Protein AF-X0TNY9-F1 (afdb_monomer_lite)

Organism: NCBI:txid412755

Radius of gyration: 21.07 Å; chains: 1; bounding box: 54×53×61 Å

pLDDT: mean 92.36, std 5.99, range [68.0, 98.62]

Structure (mmCIF, N/CA/C/O backbone):
data_AF-X0TNY9-F1
#
_entry.id   AF-X0TNY9-F1
#
loop_
_atom_site.group_PDB
_atom_site.id
_atom_site.type_symbol
_atom_site.label_atom_id
_atom_site.label_alt_id
_atom_site.label_comp_id
_atom_site.label_asym_id
_atom_site.label_entity_id
_atom_site.label_seq_id
_atom_site.pdbx_PDB_ins_code
_atom_site.Cartn_x
_atom_site.Cartn_y
_atom_site.Cartn_z
_atom_site.occupancy
_atom_site.B_iso_or_equiv
_atom_site.auth_seq_id
_atom_site.auth_comp_id
_atom_site.auth_asym_id
_atom_site.auth_atom_id
_atom_site.pdbx_PDB_model_num
ATOM 1 N N . VAL A 1 1 ? 0.112 1.801 -23.820 1.00 88.56 1 VAL A N 1
ATOM 2 C CA . VAL A 1 1 ? 1.171 0.815 -23.474 1.00 88.56 1 VAL A CA 1
ATOM 3 C C . VAL A 1 1 ? 0.765 0.109 -22.203 1.00 88.56 1 VAL A C 1
ATOM 5 O O . VAL A 1 1 ? 0.375 0.776 -21.253 1.00 88.56 1 VAL A O 1
ATOM 8 N N . VAL A 1 2 ? 0.834 -1.217 -22.199 1.00 91.75 2 VAL A N 1
ATOM 9 C CA . VAL A 1 2 ? 0.502 -2.059 -21.048 1.00 91.75 2 VAL A CA 1
ATOM 10 C C . VAL A 1 2 ? 1.783 -2.661 -20.490 1.00 91.75 2 VAL A C 1
ATOM 12 O O . VAL A 1 2 ? 2.612 -3.166 -21.247 1.00 91.75 2 VAL A O 1
ATOM 15 N N . PHE A 1 3 ? 1.927 -2.621 -19.166 1.00 93.69 3 PHE A N 1
ATOM 16 C CA . PHE A 1 3 ? 3.047 -3.219 -18.446 1.00 93.69 3 PHE A CA 1
ATOM 17 C C . PHE A 1 3 ? 2.564 -4.417 -17.635 1.00 93.69 3 PHE A C 1
ATOM 19 O O . PHE A 1 3 ? 1.557 -4.316 -16.933 1.00 93.69 3 PHE A O 1
ATOM 26 N N . PHE A 1 4 ? 3.285 -5.532 -17.687 1.00 92.44 4 PHE A N 1
ATOM 27 C CA . PHE A 1 4 ? 2.989 -6.695 -16.853 1.00 92.44 4 PHE A CA 1
ATOM 28 C C . PHE A 1 4 ? 4.263 -7.452 -16.486 1.00 92.44 4 PHE A C 1
ATOM 30 O O . PHE A 1 4 ? 5.183 -7.580 -17.294 1.00 92.44 4 PHE A O 1
ATOM 37 N N . GLY A 1 5 ? 4.320 -7.930 -15.243 1.00 89.62 5 GLY A N 1
ATOM 38 C CA . GLY A 1 5 ? 5.341 -8.877 -14.810 1.00 89.62 5 GLY A CA 1
ATOM 39 C C . GLY A 1 5 ? 5.054 -10.261 -15.379 1.00 89.62 5 GLY A C 1
ATOM 40 O O . GLY A 1 5 ? 3.890 -10.644 -15.533 1.00 89.62 5 GLY A O 1
ATOM 41 N N . ALA A 1 6 ? 6.106 -11.000 -15.698 1.00 86.75 6 ALA A N 1
ATOM 42 C CA . ALA A 1 6 ? 6.019 -12.384 -16.104 1.00 86.75 6 ALA A CA 1
ATOM 43 C C . ALA A 1 6 ? 7.014 -13.246 -15.322 1.00 86.75 6 ALA A C 1
ATOM 45 O O . ALA A 1 6 ? 8.122 -12.846 -14.950 1.00 86.75 6 ALA A O 1
ATOM 46 N N . ASN A 1 7 ? 6.609 -14.497 -15.099 1.00 83.56 7 ASN A N 1
ATOM 47 C CA . ASN A 1 7 ? 7.415 -15.468 -14.367 1.00 83.56 7 ASN A CA 1
ATOM 48 C C . ASN A 1 7 ? 8.571 -16.063 -15.202 1.00 83.56 7 ASN A C 1
ATOM 50 O O . ASN A 1 7 ? 9.113 -17.112 -14.871 1.00 83.56 7 ASN A O 1
ATOM 54 N N . ASP A 1 8 ? 8.928 -15.420 -16.310 1.00 82.25 8 ASP A N 1
ATOM 55 C CA . ASP A 1 8 ? 10.132 -15.686 -17.097 1.00 82.25 8 ASP A CA 1
ATOM 56 C C . ASP A 1 8 ? 11.299 -14.757 -16.710 1.00 82.25 8 ASP A C 1
ATOM 58 O O . ASP A 1 8 ? 12.355 -14.790 -17.345 1.00 82.25 8 ASP A O 1
ATOM 62 N N . GLY A 1 9 ? 11.125 -13.953 -15.654 1.00 83.12 9 GLY A N 1
ATOM 63 C CA . GLY A 1 9 ? 12.153 -13.047 -15.146 1.00 83.12 9 GLY A CA 1
ATOM 64 C C . GLY A 1 9 ? 11.940 -11.585 -15.500 1.00 83.12 9 GLY A C 1
ATOM 65 O O . GLY A 1 9 ? 12.651 -10.732 -14.967 1.00 83.12 9 GLY A O 1
ATOM 66 N N . MET A 1 10 ? 11.002 -11.293 -16.401 1.00 91.75 10 MET A N 1
ATOM 67 C CA . MET A 1 10 ? 10.905 -9.997 -17.052 1.00 91.75 10 MET A CA 1
ATOM 68 C C . MET A 1 10 ? 9.657 -9.220 -16.643 1.00 91.75 10 MET A C 1
ATOM 70 O O . MET A 1 10 ? 8.587 -9.760 -16.379 1.00 91.75 10 MET A O 1
ATOM 74 N N . LEU A 1 11 ? 9.799 -7.901 -16.644 1.00 94.44 11 LEU A N 1
ATOM 75 C CA . LEU A 1 11 ? 8.693 -6.977 -16.819 1.00 94.44 11 LEU A CA 1
ATOM 76 C C . LEU A 1 11 ? 8.588 -6.648 -18.311 1.00 94.44 11 LEU A C 1
ATOM 78 O O . LEU A 1 11 ? 9.542 -6.124 -18.886 1.00 94.44 11 LEU A O 1
ATOM 82 N N . HIS A 1 12 ? 7.437 -6.909 -18.918 1.00 94.94 12 HIS A N 1
ATOM 83 C CA . HIS A 1 12 ? 7.182 -6.624 -20.328 1.00 94.94 12 HIS A CA 1
ATOM 84 C C . HIS A 1 12 ? 6.418 -5.317 -20.501 1.00 94.94 12 HIS A C 1
ATOM 86 O O . HIS A 1 12 ? 5.503 -5.015 -19.731 1.00 94.94 12 HIS A O 1
ATOM 92 N N . ALA A 1 13 ? 6.754 -4.583 -21.560 1.00 95.31 13 ALA A N 1
ATOM 93 C CA . ALA A 1 13 ? 5.974 -3.468 -22.072 1.00 95.31 13 ALA A CA 1
ATOM 94 C C . ALA A 1 13 ? 5.441 -3.813 -23.462 1.00 95.31 13 ALA A C 1
ATOM 96 O O . ALA A 1 13 ? 6.206 -4.113 -24.380 1.00 95.31 13 ALA A O 1
ATOM 97 N N . VAL A 1 14 ? 4.124 -3.746 -23.629 1.00 93.94 14 VAL A N 1
ATOM 98 C CA . VAL A 1 14 ? 3.440 -4.080 -24.881 1.00 93.94 14 VAL A CA 1
ATOM 99 C C . VAL A 1 14 ? 2.665 -2.874 -25.385 1.00 93.94 14 VAL A C 1
ATOM 101 O O . VAL A 1 14 ? 2.026 -2.146 -24.618 1.00 93.94 14 VAL A O 1
ATOM 104 N N . TYR A 1 15 ? 2.753 -2.635 -26.688 1.00 90.88 15 TYR A N 1
ATOM 105 C CA . TYR A 1 15 ? 2.012 -1.568 -27.331 1.00 90.88 15 TYR A CA 1
ATOM 106 C C . TYR A 1 15 ? 0.520 -1.902 -27.305 1.00 90.88 15 TYR A C 1
ATOM 108 O O . TYR A 1 15 ? 0.112 -3.009 -27.649 1.00 90.88 15 TYR A O 1
ATOM 116 N N . ASP A 1 16 ? -0.274 -0.940 -26.855 1.00 89.06 16 ASP A N 1
ATOM 117 C CA . ASP A 1 16 ? -1.726 -1.052 -26.765 1.00 89.06 16 ASP A CA 1
ATOM 118 C C . ASP A 1 16 ? -2.298 0.260 -27.278 1.00 89.06 16 ASP A C 1
ATOM 120 O O . ASP A 1 16 ? -1.936 1.327 -26.764 1.00 89.06 16 ASP A O 1
ATOM 124 N N . THR A 1 17 ? -3.104 0.162 -28.331 1.00 84.00 17 THR A N 1
ATOM 125 C CA . THR A 1 17 ? -3.711 1.300 -29.023 1.00 84.00 17 THR A CA 1
ATOM 126 C C . THR A 1 17 ? -5.191 1.064 -29.247 1.00 84.00 17 THR A C 1
ATOM 128 O O . THR A 1 17 ? -5.649 -0.071 -29.382 1.00 84.00 17 THR A O 1
ATOM 131 N N . GLU A 1 18 ? -5.937 2.159 -29.367 1.00 83.94 18 GLU A N 1
ATOM 132 C CA . GLU A 1 18 ? -7.357 2.103 -29.716 1.00 83.94 18 GLU A CA 1
ATOM 133 C C . GLU A 1 18 ? -7.593 1.646 -31.169 1.00 83.94 18 GLU A C 1
ATOM 135 O O . GLU A 1 18 ? -8.663 1.120 -31.489 1.00 83.94 18 GLU A O 1
ATOM 140 N N . ASP A 1 19 ? -6.604 1.812 -32.056 1.00 86.06 19 ASP A N 1
ATOM 141 C CA . ASP A 1 19 ? -6.688 1.354 -33.441 1.00 86.06 19 ASP A CA 1
ATOM 142 C C . ASP A 1 19 ? -6.326 -0.133 -33.545 1.00 86.06 19 ASP A C 1
ATOM 144 O O . ASP A 1 19 ? -5.175 -0.527 -33.714 1.00 86.06 19 ASP A O 1
ATOM 148 N N . LEU A 1 20 ? -7.351 -0.986 -33.523 1.00 82.56 20 LEU A N 1
ATOM 149 C CA . LEU A 1 20 ? -7.196 -2.435 -33.696 1.00 82.56 20 LEU A CA 1
ATOM 150 C C . LEU A 1 20 ? -6.576 -2.846 -35.046 1.00 82.56 20 LEU A C 1
ATOM 152 O O . LEU A 1 20 ? -6.250 -4.021 -35.224 1.00 82.56 20 LEU A O 1
ATOM 156 N N . SER A 1 21 ? -6.468 -1.927 -36.011 1.00 86.38 21 SER A N 1
ATOM 157 C CA . SER A 1 21 ? -5.808 -2.166 -37.295 1.00 86.38 21 SER A CA 1
ATOM 158 C C . SER A 1 21 ? -4.321 -1.810 -37.300 1.00 86.38 21 SER A C 1
ATOM 160 O O . SER A 1 21 ? -3.634 -2.153 -38.269 1.00 86.38 21 SER A O 1
ATOM 162 N N . ASP A 1 22 ? -3.816 -1.185 -36.231 1.00 86.38 22 ASP A N 1
ATOM 163 C CA . ASP A 1 22 ? -2.399 -0.895 -36.072 1.00 86.38 22 ASP A CA 1
ATOM 164 C C . ASP A 1 22 ? -1.611 -2.219 -36.017 1.00 86.38 22 ASP A C 1
ATOM 166 O O . ASP A 1 22 ? -1.839 -3.047 -35.125 1.00 86.38 22 ASP A O 1
ATOM 170 N N . PRO A 1 23 ? -0.688 -2.469 -36.968 1.00 85.88 23 PRO A N 1
ATOM 171 C CA . PRO A 1 23 ? 0.107 -3.689 -36.974 1.00 85.88 23 PRO A CA 1
ATOM 172 C C . PRO A 1 23 ? 1.028 -3.809 -35.758 1.00 85.88 23 PRO A C 1
ATOM 174 O O . PRO A 1 23 ? 1.556 -4.899 -35.539 1.00 85.88 23 PRO A O 1
ATOM 177 N N . ASP A 1 24 ? 1.285 -2.723 -35.029 1.00 86.38 24 ASP A N 1
ATOM 178 C CA . ASP A 1 24 ? 2.097 -2.701 -33.819 1.00 86.38 24 ASP A CA 1
ATOM 179 C C . ASP A 1 24 ? 1.281 -2.989 -32.553 1.00 86.38 24 ASP A C 1
ATOM 181 O O . ASP A 1 24 ? 1.872 -3.289 -31.517 1.00 86.38 24 ASP A O 1
ATOM 185 N N . ASN A 1 25 ? -0.054 -3.005 -32.628 1.00 88.56 25 ASN A N 1
ATOM 186 C CA . ASN A 1 25 ? -0.899 -3.359 -31.492 1.00 88.56 25 ASN A CA 1
ATOM 187 C C . ASN A 1 25 ? -0.597 -4.786 -30.996 1.00 88.56 25 ASN A C 1
ATOM 189 O O . ASN A 1 25 ? -0.596 -5.750 -31.766 1.00 88.56 25 ASN A O 1
ATOM 193 N N . GLY A 1 26 ? -0.321 -4.929 -29.700 1.00 88.12 26 GLY A N 1
ATOM 194 C CA . GLY A 1 26 ? 0.086 -6.192 -29.086 1.00 88.12 26 GLY A CA 1
ATOM 195 C C . GLY A 1 26 ? 1.548 -6.591 -29.323 1.00 88.12 26 GLY A C 1
ATOM 196 O O . GLY A 1 26 ? 1.946 -7.672 -28.886 1.00 88.12 26 GLY A O 1
ATOM 197 N N . LYS A 1 27 ? 2.369 -5.763 -29.987 1.00 91.81 27 LYS A N 1
ATOM 198 C CA . LYS A 1 27 ? 3.814 -6.012 -30.093 1.00 91.81 27 LYS A CA 1
ATOM 199 C C . LYS A 1 27 ? 4.550 -5.576 -28.835 1.00 91.81 27 LYS A C 1
ATOM 201 O O . LYS A 1 27 ? 4.249 -4.551 -28.226 1.00 91.81 27 LYS A O 1
ATOM 206 N N . GLU A 1 28 ? 5.562 -6.353 -28.483 1.00 92.75 28 GLU A N 1
ATOM 207 C CA . GLU A 1 28 ? 6.489 -6.026 -27.409 1.00 92.75 28 GLU A CA 1
ATOM 208 C C . GLU A 1 28 ? 7.371 -4.831 -27.799 1.00 92.75 28 GLU A C 1
ATOM 210 O O . GLU A 1 28 ? 7.991 -4.826 -28.864 1.00 92.75 28 GLU A O 1
ATOM 215 N N . LEU A 1 29 ? 7.410 -3.818 -26.933 1.00 93.00 29 LEU A N 1
ATOM 216 C CA . LEU A 1 29 ? 8.293 -2.656 -27.056 1.00 93.00 29 LEU A CA 1
ATOM 217 C C . LEU A 1 29 ? 9.670 -2.983 -26.482 1.00 93.00 29 LEU A C 1
ATOM 219 O O . LEU A 1 29 ? 10.696 -2.778 -27.129 1.00 93.00 29 LEU A O 1
ATOM 223 N N . TRP A 1 30 ? 9.676 -3.486 -25.251 1.00 94.81 30 TRP A N 1
ATOM 224 C CA . TRP A 1 30 ? 10.869 -3.847 -24.504 1.00 94.81 30 TRP A CA 1
ATOM 225 C C . TRP A 1 30 ? 10.505 -4.769 -23.341 1.00 94.81 30 TRP A C 1
ATOM 227 O O . TRP A 1 30 ? 9.356 -4.825 -22.898 1.00 94.81 30 TRP A O 1
ATOM 237 N N . ALA A 1 31 ? 11.527 -5.441 -22.819 1.00 94.62 31 ALA A N 1
ATOM 238 C CA . ALA A 1 31 ? 11.473 -6.194 -21.579 1.00 94.62 31 ALA A CA 1
ATOM 239 C C . ALA A 1 31 ? 12.594 -5.727 -20.647 1.00 94.62 31 ALA A C 1
ATOM 241 O O . ALA A 1 31 ? 13.701 -5.410 -21.092 1.00 94.62 31 ALA A O 1
ATOM 242 N N . PHE A 1 32 ? 12.307 -5.689 -19.352 1.00 95.06 32 PHE A N 1
ATOM 243 C CA . PHE A 1 32 ? 13.263 -5.343 -18.309 1.00 95.06 32 PHE A CA 1
ATOM 244 C C . PHE A 1 32 ? 13.466 -6.533 -17.374 1.00 95.06 32 PHE A C 1
ATOM 246 O O . PHE A 1 32 ? 12.503 -7.056 -16.821 1.00 95.06 32 PHE A O 1
ATOM 253 N N . ILE A 1 33 ? 14.722 -6.934 -17.179 1.00 95.19 33 ILE A N 1
ATOM 254 C CA . ILE A 1 33 ? 15.111 -7.958 -16.205 1.00 95.19 33 ILE A CA 1
ATOM 255 C C . ILE A 1 33 ? 15.741 -7.233 -15.012 1.00 95.19 33 ILE A C 1
ATOM 257 O O . ILE A 1 33 ? 16.792 -6.604 -15.197 1.00 95.19 33 ILE A O 1
ATOM 261 N N . PRO A 1 34 ? 15.158 -7.318 -13.804 1.00 94.06 34 PRO A N 1
ATOM 262 C CA . PRO A 1 34 ? 15.795 -6.791 -12.607 1.00 94.06 34 PRO A CA 1
ATOM 263 C C . PRO A 1 34 ? 17.190 -7.419 -12.392 1.00 94.06 34 PRO A C 1
ATOM 265 O O . PRO A 1 34 ? 17.366 -8.625 -12.600 1.00 94.06 34 PRO A O 1
ATOM 268 N N . PRO A 1 35 ? 18.217 -6.632 -12.017 1.00 93.00 35 PRO A N 1
ATOM 269 C CA . PRO A 1 35 ? 19.589 -7.126 -11.882 1.00 93.00 35 PRO A CA 1
ATOM 270 C C . PRO A 1 35 ? 19.779 -8.313 -10.927 1.00 93.00 35 PRO A C 1
ATOM 272 O O . PRO A 1 35 ? 20.681 -9.121 -11.144 1.00 93.00 35 PRO A O 1
ATOM 275 N N . ASP A 1 36 ? 18.955 -8.430 -9.889 1.00 91.81 36 ASP A N 1
ATOM 276 C CA . ASP A 1 36 ? 18.940 -9.549 -8.939 1.00 91.81 36 ASP A CA 1
ATOM 277 C C . ASP A 1 36 ? 18.308 -10.824 -9.516 1.00 91.81 36 ASP A C 1
ATOM 279 O O . ASP A 1 36 ? 18.709 -11.932 -9.150 1.00 91.81 36 ASP A O 1
ATOM 283 N N . GLN A 1 37 ? 17.391 -10.691 -10.475 1.00 92.69 37 GLN A N 1
ATOM 284 C CA . GLN A 1 37 ? 16.783 -11.817 -11.187 1.00 92.69 37 GLN A CA 1
ATOM 285 C C . GLN A 1 37 ? 17.674 -12.357 -12.313 1.00 92.69 37 GLN A C 1
ATOM 287 O O . GLN A 1 37 ? 17.619 -13.546 -12.632 1.00 92.69 37 GLN A O 1
ATOM 292 N N . LEU A 1 38 ? 18.555 -11.528 -12.887 1.00 92.00 38 LEU A N 1
ATOM 293 C CA . LEU A 1 38 ? 19.401 -11.915 -14.022 1.00 92.00 38 LEU A CA 1
ATOM 294 C C . LEU A 1 38 ? 20.249 -13.189 -13.770 1.00 92.00 38 LEU A C 1
ATOM 296 O O . LEU A 1 38 ? 20.260 -14.068 -14.637 1.00 92.00 38 LEU A O 1
ATOM 300 N N . PRO A 1 39 ? 20.930 -13.370 -12.617 1.00 92.00 39 PRO A N 1
ATOM 301 C CA . PRO A 1 39 ? 21.686 -14.593 -12.333 1.00 92.00 39 PRO A CA 1
ATOM 302 C C . PRO A 1 39 ? 20.811 -15.834 -12.111 1.00 92.00 39 PRO A C 1
ATOM 304 O O . PRO A 1 39 ? 21.321 -16.951 -12.226 1.00 92.00 39 PRO A O 1
ATOM 307 N N . ARG A 1 40 ? 19.527 -15.641 -11.781 1.00 91.56 40 ARG A N 1
ATOM 308 C CA . ARG A 1 40 ? 18.547 -16.699 -11.494 1.00 91.56 40 ARG A CA 1
ATOM 309 C C . ARG A 1 40 ? 17.835 -17.216 -12.739 1.00 91.56 40 ARG A C 1
ATOM 311 O O . ARG A 1 40 ? 17.242 -18.283 -12.696 1.00 91.56 40 ARG A O 1
ATOM 318 N N . LEU A 1 41 ? 17.939 -16.535 -13.884 1.00 90.62 41 LEU A N 1
ATOM 319 C CA . LEU A 1 41 ? 17.297 -16.995 -15.126 1.00 90.62 41 LEU A CA 1
ATOM 320 C C . LEU A 1 41 ? 17.739 -18.399 -15.560 1.00 90.62 41 LEU A C 1
ATOM 322 O O . LEU A 1 41 ? 16.977 -19.121 -16.198 1.00 90.62 41 LEU A O 1
ATOM 326 N N . LYS A 1 42 ? 18.957 -18.818 -15.199 1.00 90.25 42 LYS A N 1
ATOM 327 C CA . LYS A 1 42 ? 19.428 -20.193 -15.434 1.00 90.25 42 LYS A CA 1
ATOM 328 C C . LYS A 1 42 ? 18.556 -21.236 -14.720 1.00 90.25 42 LYS A C 1
ATOM 330 O O . LYS A 1 42 ? 18.393 -22.340 -15.234 1.00 90.25 42 LYS A O 1
ATOM 335 N N . ASP A 1 43 ? 17.957 -20.872 -13.585 1.00 89.44 43 ASP A N 1
ATOM 336 C CA . ASP A 1 43 ? 17.165 -21.766 -12.744 1.00 89.44 43 ASP A CA 1
ATOM 337 C C . ASP A 1 43 ? 15.810 -22.093 -13.403 1.00 89.44 43 ASP A C 1
ATOM 339 O O . ASP A 1 43 ? 15.218 -23.120 -13.098 1.00 89.44 43 ASP A O 1
ATOM 343 N N . ILE A 1 44 ? 15.378 -21.324 -14.415 1.00 86.94 44 ILE A N 1
ATOM 344 C CA . ILE A 1 44 ? 14.233 -21.680 -15.278 1.00 86.94 44 ILE A CA 1
ATOM 345 C C . ILE A 1 44 ? 14.472 -23.020 -15.996 1.00 86.94 44 ILE A C 1
ATOM 347 O O . ILE A 1 44 ? 13.535 -23.780 -16.238 1.00 86.94 44 ILE A O 1
ATOM 351 N N . ILE A 1 45 ? 15.725 -23.306 -16.366 1.00 86.06 45 ILE A N 1
ATOM 352 C CA . ILE A 1 45 ? 16.113 -24.516 -17.107 1.00 86.06 45 ILE A CA 1
ATOM 353 C C . ILE A 1 45 ? 16.725 -25.559 -16.166 1.00 86.06 45 ILE A C 1
ATOM 355 O O . ILE A 1 45 ? 16.498 -26.757 -16.338 1.00 86.06 45 ILE A O 1
ATOM 359 N N . GLU A 1 46 ? 17.542 -25.109 -15.214 1.00 89.44 46 GLU A N 1
ATOM 360 C CA . GLU A 1 46 ? 18.353 -25.965 -14.343 1.00 89.44 46 GLU A CA 1
ATOM 361 C C . GLU A 1 46 ? 17.672 -26.300 -13.005 1.00 89.44 46 GLU A C 1
ATOM 363 O O . GLU A 1 46 ? 18.100 -27.238 -12.328 1.00 89.44 46 GLU A O 1
ATOM 368 N N . GLY A 1 47 ? 16.633 -25.553 -12.619 1.00 80.06 47 GLY A N 1
ATOM 369 C CA . GLY A 1 47 ? 15.924 -25.700 -11.351 1.00 80.06 47 GLY A CA 1
ATOM 370 C C . GLY A 1 47 ? 15.120 -26.997 -11.251 1.00 80.06 47 GLY A C 1
ATOM 371 O O . GLY A 1 47 ? 14.675 -27.576 -12.244 1.00 80.06 47 GLY A O 1
ATOM 372 N N . SER A 1 48 ? 14.943 -27.474 -10.017 1.00 81.12 48 SER A N 1
ATOM 373 C CA . SER A 1 48 ? 14.153 -28.674 -9.704 1.00 81.12 48 SER A CA 1
ATOM 374 C C . SER A 1 48 ? 12.692 -28.380 -9.376 1.00 81.12 48 SER A C 1
ATOM 376 O O . SER A 1 48 ? 11.871 -29.296 -9.420 1.00 81.12 48 SER A O 1
ATOM 378 N N . ASP A 1 49 ? 12.383 -27.127 -9.048 1.00 83.56 49 ASP A N 1
ATOM 379 C CA . ASP A 1 49 ? 11.079 -26.664 -8.585 1.00 83.56 49 ASP A CA 1
ATOM 380 C C . ASP A 1 49 ? 10.615 -25.454 -9.403 1.00 83.56 49 ASP A C 1
ATOM 382 O O . ASP A 1 49 ? 11.342 -24.920 -10.242 1.00 83.56 49 ASP A O 1
ATOM 386 N N . HIS A 1 50 ? 9.363 -25.043 -9.198 1.00 84.31 50 HIS A N 1
ATOM 387 C CA . HIS A 1 50 ? 8.829 -23.870 -9.873 1.00 84.31 50 HIS A CA 1
ATOM 388 C C . HIS A 1 50 ? 9.443 -22.595 -9.291 1.00 84.31 50 HIS A C 1
ATOM 390 O O . HIS A 1 50 ? 9.140 -22.215 -8.160 1.00 84.31 50 HIS A O 1
ATOM 396 N N . GLU A 1 51 ? 10.284 -21.938 -10.082 1.00 87.00 51 GLU A N 1
ATOM 397 C CA . GLU A 1 51 ? 10.866 -20.652 -9.721 1.00 87.00 51 GLU A CA 1
ATOM 398 C C . GLU A 1 51 ? 9.842 -19.520 -9.833 1.00 87.00 51 GLU A C 1
ATOM 400 O O . GLU A 1 51 ? 8.961 -19.519 -10.698 1.00 87.00 51 GLU A O 1
ATOM 405 N N . HIS A 1 52 ? 9.985 -18.548 -8.937 1.00 88.69 52 HIS A N 1
ATOM 406 C CA . HIS A 1 52 ? 9.235 -17.301 -8.953 1.00 88.69 52 HIS A CA 1
ATOM 407 C C . HIS A 1 52 ? 10.178 -16.141 -9.283 1.00 88.69 52 HIS A C 1
ATOM 409 O O . HIS A 1 52 ? 11.268 -16.049 -8.708 1.00 88.69 52 HIS A O 1
ATOM 415 N N . PHE A 1 53 ? 9.726 -15.257 -10.167 1.00 90.94 53 PHE A N 1
ATOM 416 C CA . PHE A 1 53 ? 10.401 -14.034 -10.596 1.00 90.94 53 PHE A CA 1
ATOM 417 C C . PHE A 1 53 ? 9.458 -12.826 -10.446 1.00 90.94 53 PHE A C 1
ATOM 419 O O . PHE A 1 53 ? 8.770 -12.711 -9.436 1.00 90.94 53 PHE A O 1
ATOM 426 N N . VAL A 1 54 ? 9.405 -11.917 -11.423 1.00 89.75 54 VAL A N 1
ATOM 427 C CA . VAL A 1 54 ? 8.586 -10.701 -11.375 1.00 89.75 54 VAL A CA 1
ATOM 428 C C . VAL A 1 54 ? 7.105 -11.043 -11.558 1.00 89.75 54 VAL A C 1
ATOM 430 O O . VAL A 1 54 ? 6.640 -11.257 -12.671 1.00 89.75 54 VAL A O 1
ATOM 433 N N . ASP A 1 55 ? 6.350 -11.068 -10.459 1.00 86.06 55 ASP A N 1
ATOM 434 C CA . ASP A 1 55 ? 4.914 -11.414 -10.468 1.00 86.06 55 ASP A CA 1
ATOM 435 C C . ASP A 1 55 ? 4.016 -10.319 -9.854 1.00 86.06 55 ASP A C 1
ATOM 437 O O . ASP A 1 55 ? 2.798 -10.473 -9.732 1.00 86.06 55 ASP A O 1
ATOM 441 N N . SER A 1 56 ? 4.588 -9.189 -9.415 1.00 86.94 56 SER A N 1
ATOM 442 C CA . SER A 1 56 ? 3.779 -8.092 -8.865 1.00 86.94 56 SER A CA 1
ATOM 443 C C . SER A 1 56 ? 3.098 -7.296 -9.970 1.00 86.94 56 SER A C 1
ATOM 445 O O . SER A 1 56 ? 3.600 -7.188 -11.087 1.00 86.94 56 SER A O 1
ATOM 447 N N . SER A 1 57 ? 1.933 -6.728 -9.656 1.00 90.06 57 SER A N 1
ATOM 448 C CA . SER A 1 57 ? 1.259 -5.806 -10.568 1.00 90.06 57 SER A CA 1
ATOM 449 C C . SER A 1 57 ? 1.975 -4.453 -10.522 1.00 90.06 57 SER A C 1
ATOM 451 O O . SER A 1 57 ? 1.999 -3.835 -9.452 1.00 90.06 57 SER A O 1
ATOM 453 N N . PRO A 1 58 ? 2.562 -3.981 -11.637 1.00 92.75 58 PRO A N 1
ATOM 454 C CA . PRO A 1 58 ? 3.267 -2.709 -11.652 1.00 92.75 58 PRO A CA 1
ATOM 455 C C . PRO A 1 58 ? 2.288 -1.549 -11.431 1.00 92.75 58 PRO A C 1
ATOM 457 O O . PRO A 1 58 ? 1.128 -1.600 -11.847 1.00 92.75 58 PRO A O 1
ATOM 460 N N . LYS A 1 59 ? 2.756 -0.487 -10.774 1.00 95.38 59 LYS A N 1
ATOM 461 C CA . LYS A 1 59 ? 1.984 0.729 -10.497 1.00 95.38 59 LYS A CA 1
ATOM 462 C C . LYS A 1 59 ? 2.698 1.926 -11.104 1.00 95.38 59 LYS A C 1
ATOM 464 O O . LYS A 1 59 ? 3.890 2.111 -10.875 1.00 95.38 59 LYS A O 1
ATOM 469 N N . ALA A 1 60 ? 1.973 2.725 -11.879 1.00 94.00 60 ALA A N 1
ATOM 470 C CA . ALA A 1 60 ? 2.499 3.939 -12.487 1.00 94.00 60 ALA A CA 1
ATOM 471 C C . ALA A 1 60 ? 2.110 5.163 -11.649 1.00 94.00 60 ALA A C 1
ATOM 473 O O . ALA A 1 60 ? 0.943 5.334 -11.304 1.00 94.00 60 ALA A O 1
ATOM 474 N N . TYR A 1 61 ? 3.094 5.996 -11.334 1.00 93.38 61 TYR A N 1
ATOM 475 C CA . TYR A 1 61 ? 2.919 7.345 -10.820 1.00 93.38 61 TYR A CA 1
ATOM 476 C C . TYR A 1 61 ? 3.063 8.324 -11.975 1.00 93.38 61 TYR A C 1
ATOM 478 O O . TYR A 1 61 ? 4.090 8.306 -12.658 1.00 93.38 61 TYR A O 1
ATOM 486 N N . ILE A 1 62 ? 2.057 9.173 -12.167 1.00 90.50 62 ILE A N 1
ATOM 487 C CA . ILE A 1 62 ? 2.074 10.244 -13.159 1.00 90.50 62 ILE A CA 1
ATOM 488 C C . ILE A 1 62 ? 2.080 11.572 -12.404 1.00 90.50 62 ILE A C 1
ATOM 490 O O . ILE A 1 62 ? 1.176 11.848 -11.618 1.00 90.50 62 ILE A O 1
ATOM 494 N N . GLY A 1 63 ? 3.132 12.358 -12.604 1.00 84.69 63 GLY A N 1
ATOM 495 C CA . GLY A 1 63 ? 3.198 13.760 -12.217 1.00 84.69 63 GLY A CA 1
ATOM 496 C C . GLY A 1 63 ? 2.856 14.611 -13.428 1.00 84.69 63 GLY A C 1
ATOM 497 O O . GLY A 1 63 ? 3.768 14.957 -14.177 1.00 84.69 63 GLY A O 1
ATOM 498 N N . ASP A 1 64 ? 1.561 14.864 -13.592 1.00 77.44 64 ASP A N 1
ATOM 499 C CA . ASP A 1 64 ? 0.954 15.742 -14.595 1.00 77.44 64 ASP A CA 1
ATOM 500 C C . ASP A 1 64 ? 0.805 17.137 -13.953 1.00 77.44 64 ASP A C 1
ATOM 502 O O . ASP A 1 64 ? 0.010 17.334 -13.026 1.00 77.44 64 ASP A O 1
ATOM 506 N N . GLU A 1 65 ? 1.685 18.069 -14.328 1.00 74.38 65 GLU A N 1
ATOM 507 C CA . GLU A 1 65 ? 1.747 19.395 -13.700 1.00 74.38 65 GLU A CA 1
ATOM 508 C C . GLU A 1 65 ? 0.660 20.329 -14.248 1.00 74.38 65 GLU A C 1
ATOM 510 O O . GLU A 1 65 ? 0.193 21.215 -13.521 1.00 74.38 65 GLU A O 1
ATOM 515 N N . ASP A 1 66 ? 0.248 20.151 -15.507 1.00 74.50 66 ASP A N 1
ATOM 516 C CA . ASP A 1 66 ? -0.737 21.015 -16.164 1.00 74.50 66 ASP A CA 1
ATOM 517 C C . ASP A 1 66 ? -2.172 20.450 -16.168 1.00 74.50 66 ASP A C 1
ATOM 519 O O . ASP A 1 66 ? -3.122 21.191 -16.447 1.00 74.50 66 ASP A O 1
ATOM 523 N N . ASN A 1 67 ? -2.339 19.221 -15.671 1.00 73.12 67 ASN A N 1
ATOM 524 C CA . ASN A 1 67 ? -3.583 18.459 -15.560 1.00 73.12 67 ASN A CA 1
ATOM 525 C C . ASN A 1 67 ? -4.314 18.320 -16.902 1.00 73.12 67 ASN A C 1
ATOM 527 O O . ASN A 1 67 ? -5.554 18.321 -16.935 1.00 73.12 67 ASN A O 1
ATOM 531 N N . ASP A 1 68 ? -3.575 18.261 -18.011 1.00 73.12 68 ASP A N 1
ATOM 532 C CA . ASP A 1 68 ? -4.150 18.091 -19.342 1.00 73.12 68 ASP A CA 1
ATOM 533 C C . ASP A 1 68 ? -4.475 16.623 -19.678 1.00 73.12 68 ASP A C 1
ATOM 535 O O . ASP A 1 68 ? -5.254 16.362 -20.603 1.00 73.12 68 ASP A O 1
ATOM 539 N N . GLY A 1 69 ? -4.008 15.687 -18.842 1.00 71.38 69 GLY A N 1
ATOM 540 C CA . GLY A 1 69 ? -4.257 14.254 -18.957 1.00 71.38 69 GLY A CA 1
ATOM 541 C C . GLY A 1 69 ? -3.323 13.530 -19.927 1.00 71.38 69 GLY A C 1
ATOM 542 O O . GLY A 1 69 ? -3.470 12.315 -20.092 1.00 71.38 69 GLY A O 1
ATOM 543 N N . ASP A 1 70 ? -2.381 14.243 -20.539 1.00 73.88 70 ASP A N 1
ATOM 544 C CA . ASP A 1 70 ? -1.283 13.694 -21.318 1.00 73.88 70 ASP A CA 1
ATOM 545 C C . ASP A 1 70 ? 0.020 13.746 -20.500 1.00 73.88 70 ASP A C 1
ATOM 547 O O . ASP A 1 70 ? 0.065 14.250 -19.387 1.00 73.88 70 ASP A O 1
ATOM 551 N N . ILE A 1 71 ? 1.083 13.114 -21.009 1.00 77.38 71 ILE A N 1
ATOM 552 C CA . ILE A 1 71 ? 2.416 13.195 -20.396 1.00 77.38 71 ILE A CA 1
ATOM 553 C C . ILE A 1 71 ? 3.287 14.038 -21.317 1.00 77.38 71 ILE A C 1
ATOM 555 O O . ILE A 1 71 ? 3.813 13.563 -22.331 1.00 77.38 71 ILE A O 1
ATOM 559 N N . GLY A 1 72 ? 3.382 15.317 -20.983 1.00 71.56 72 GLY A N 1
ATOM 560 C CA . GLY A 1 72 ? 4.086 16.352 -21.712 1.00 71.56 72 GLY A CA 1
ATOM 561 C C . GLY A 1 72 ? 5.584 16.445 -21.410 1.00 71.56 72 GLY A C 1
ATOM 562 O O . GLY A 1 72 ? 6.186 15.724 -20.610 1.00 71.56 72 GLY A O 1
ATOM 563 N N . ALA A 1 73 ? 6.236 17.386 -22.091 1.00 68.00 73 ALA A N 1
ATOM 564 C CA . ALA A 1 73 ? 7.657 17.644 -21.901 1.00 68.00 73 ALA A CA 1
ATOM 565 C C . ALA A 1 73 ? 7.920 18.306 -20.537 1.00 68.00 73 ALA A C 1
ATOM 567 O O . ALA A 1 73 ? 7.603 19.476 -20.345 1.00 68.00 73 ALA A O 1
ATOM 568 N N . GLY A 1 74 ? 8.588 17.580 -19.638 1.00 69.06 74 GLY A N 1
ATOM 569 C CA . GLY A 1 74 ? 8.878 18.030 -18.270 1.00 69.06 74 GLY A CA 1
ATOM 570 C C . GLY A 1 74 ? 8.089 17.269 -17.207 1.00 69.06 74 GLY A C 1
ATOM 571 O O . GLY A 1 74 ? 8.439 17.343 -16.032 1.00 69.06 74 GLY A O 1
ATOM 572 N N . GLU A 1 75 ? 7.104 16.483 -17.629 1.00 84.00 75 GLU A N 1
ATOM 573 C CA . GLU A 1 75 ? 6.272 15.674 -16.753 1.00 84.00 75 GLU A CA 1
ATOM 574 C C . GLU A 1 75 ? 6.911 14.325 -16.451 1.00 84.00 75 GLU A C 1
ATOM 576 O O . GLU A 1 75 ? 7.800 13.838 -17.159 1.00 84.00 75 GLU A O 1
ATOM 581 N N . THR A 1 76 ? 6.500 13.736 -15.333 1.00 86.06 76 THR A N 1
ATOM 582 C CA . THR A 1 76 ? 7.168 12.556 -14.786 1.00 86.06 76 THR A CA 1
ATOM 583 C C . THR A 1 76 ? 6.238 11.360 -14.828 1.00 86.06 76 THR A C 1
ATOM 585 O O . THR A 1 76 ? 5.163 11.389 -14.243 1.00 86.06 76 THR A O 1
ATOM 588 N N . ALA A 1 77 ? 6.686 10.270 -15.442 1.00 93.25 77 ALA A N 1
ATOM 589 C CA . ALA A 1 77 ? 5.992 8.992 -15.390 1.00 93.25 77 ALA A CA 1
ATOM 590 C C . ALA A 1 77 ? 6.939 7.941 -14.816 1.00 93.25 77 ALA A C 1
ATOM 592 O O . ALA A 1 77 ? 7.990 7.658 -15.394 1.00 93.25 77 ALA A O 1
ATOM 593 N N . ILE A 1 78 ? 6.600 7.384 -13.656 1.00 95.56 78 ILE A N 1
ATOM 594 C CA . ILE A 1 78 ? 7.443 6.423 -12.941 1.00 95.56 78 ILE A CA 1
ATOM 595 C C . ILE A 1 78 ? 6.664 5.137 -12.730 1.00 95.56 78 ILE A C 1
ATOM 597 O O . ILE A 1 78 ? 5.628 5.126 -12.076 1.00 95.56 78 ILE A O 1
ATOM 601 N N . LEU A 1 79 ? 7.191 4.036 -13.248 1.00 96.44 79 LEU A N 1
ATOM 602 C CA . LEU A 1 79 ? 6.662 2.701 -13.029 1.00 96.44 79 LEU A CA 1
ATOM 603 C C . LEU A 1 79 ? 7.394 2.056 -11.858 1.00 96.44 79 LEU A C 1
ATOM 605 O O . LEU A 1 79 ? 8.606 1.878 -11.934 1.00 96.44 79 LEU A O 1
ATOM 609 N N . ILE A 1 80 ? 6.674 1.671 -10.810 1.00 97.06 80 ILE A N 1
ATOM 610 C CA . ILE A 1 80 ? 7.216 0.921 -9.674 1.00 97.06 80 ILE A CA 1
ATOM 611 C C . ILE A 1 80 ? 6.639 -0.486 -9.689 1.00 97.06 80 ILE A C 1
ATOM 613 O O . ILE A 1 80 ? 5.426 -0.671 -9.805 1.00 97.06 80 ILE A O 1
ATOM 617 N N . CYS A 1 81 ? 7.500 -1.485 -9.542 1.00 95.75 81 CYS A N 1
ATOM 618 C CA . CYS A 1 81 ? 7.084 -2.876 -9.470 1.00 95.75 81 CYS A CA 1
ATOM 619 C C . CYS A 1 81 ? 7.871 -3.627 -8.395 1.00 95.75 81 CYS A C 1
ATOM 621 O O . CYS A 1 81 ? 9.022 -3.302 -8.104 1.00 95.75 81 CYS A O 1
ATOM 623 N N . GLY A 1 82 ? 7.217 -4.623 -7.803 1.00 94.56 82 GLY A N 1
ATOM 624 C CA . GLY A 1 82 ? 7.850 -5.621 -6.950 1.00 94.56 82 GLY A CA 1
ATOM 625 C C . GLY A 1 82 ? 7.931 -6.978 -7.647 1.00 94.56 82 GLY A C 1
ATOM 626 O O . GLY A 1 82 ? 7.469 -7.175 -8.768 1.00 94.56 82 GLY A O 1
ATOM 627 N N . GLU A 1 83 ? 8.451 -7.955 -6.930 1.00 94.38 83 GLU A N 1
ATOM 628 C CA . GLU A 1 83 ? 8.692 -9.320 -7.390 1.00 94.38 83 GLU A CA 1
ATOM 629 C C . GLU A 1 83 ? 7.781 -10.346 -6.701 1.00 94.38 83 GLU A C 1
ATOM 631 O O . GLU A 1 83 ? 7.732 -11.505 -7.099 1.00 94.38 83 GLU A O 1
ATOM 636 N N . ARG A 1 84 ? 7.026 -9.956 -5.665 1.00 92.62 84 ARG A N 1
ATOM 637 C CA . ARG A 1 84 ? 6.239 -10.880 -4.823 1.00 92.62 84 ARG A CA 1
ATOM 638 C C . ARG A 1 84 ? 7.105 -12.033 -4.311 1.00 92.62 84 ARG A C 1
ATOM 640 O O . ARG A 1 84 ? 8.070 -11.802 -3.597 1.00 92.62 84 ARG A O 1
ATOM 647 N N . LYS A 1 85 ? 6.763 -13.282 -4.651 1.00 91.50 85 LYS A N 1
ATOM 648 C CA . LYS A 1 85 ? 7.527 -14.480 -4.284 1.00 91.50 85 LYS A CA 1
ATOM 649 C C . LYS A 1 85 ? 8.902 -14.536 -4.937 1.00 91.50 85 LYS A C 1
ATOM 651 O O . LYS A 1 85 ? 9.744 -15.287 -4.455 1.00 91.50 85 LYS A O 1
ATOM 656 N N . GLY A 1 86 ? 9.117 -13.780 -6.013 1.00 90.31 86 GLY A N 1
ATOM 657 C CA . GLY A 1 86 ? 10.389 -13.756 -6.713 1.00 90.31 86 GLY A CA 1
ATOM 658 C C . GLY A 1 86 ? 11.506 -13.055 -5.963 1.00 90.31 86 GLY A C 1
ATOM 659 O O . GLY A 1 86 ? 12.663 -13.315 -6.269 1.00 90.31 86 GLY A O 1
ATOM 660 N N . GLY A 1 87 ? 11.202 -12.254 -4.944 1.00 93.00 87 GLY A N 1
ATOM 661 C CA . GLY A 1 87 ? 12.241 -11.630 -4.142 1.00 93.00 87 GLY A CA 1
ATOM 662 C C . GLY A 1 87 ? 11.733 -10.503 -3.261 1.00 93.00 87 GLY A C 1
ATOM 663 O O . GLY A 1 87 ? 10.532 -10.277 -3.100 1.00 93.00 87 GLY A O 1
ATOM 664 N N . THR A 1 88 ? 12.683 -9.827 -2.626 1.00 95.38 88 THR A N 1
ATOM 665 C CA . THR A 1 88 ? 12.424 -8.733 -1.682 1.00 95.38 88 THR A CA 1
ATOM 666 C C . THR A 1 88 ? 12.544 -7.358 -2.328 1.00 95.38 88 THR A C 1
ATOM 668 O O . THR A 1 88 ? 12.466 -6.350 -1.629 1.00 95.38 88 THR A O 1
ATOM 671 N N . SER A 1 89 ? 12.765 -7.307 -3.640 1.00 96.12 89 SER A N 1
ATOM 672 C CA . SER A 1 89 ? 13.140 -6.082 -4.326 1.00 96.12 89 SER A CA 1
ATOM 673 C C . SER A 1 89 ? 11.919 -5.323 -4.844 1.00 96.12 89 SER A C 1
ATOM 675 O O . SER A 1 89 ? 10.944 -5.915 -5.321 1.00 96.12 89 SER A O 1
ATOM 677 N N . TYR A 1 90 ? 11.991 -3.995 -4.762 1.00 97.25 90 TYR A N 1
ATOM 678 C CA . TYR A 1 90 ? 11.195 -3.076 -5.572 1.00 97.25 90 TYR A CA 1
ATOM 679 C C . TYR A 1 90 ? 12.133 -2.309 -6.497 1.00 97.25 90 TYR A C 1
ATOM 681 O O . TYR A 1 90 ? 13.219 -1.892 -6.096 1.00 97.25 90 TYR A O 1
ATOM 689 N N . PHE A 1 91 ? 11.697 -2.068 -7.724 1.00 96.94 91 PHE A N 1
ATOM 690 C CA . PHE A 1 91 ? 12.439 -1.265 -8.687 1.00 96.94 91 PHE A CA 1
ATOM 691 C C . PHE A 1 91 ? 11.538 -0.212 -9.318 1.00 96.94 91 PHE A C 1
ATOM 693 O O . PHE A 1 91 ? 10.323 -0.401 -9.428 1.00 96.94 91 PHE A O 1
ATOM 700 N N . ALA A 1 92 ? 12.155 0.887 -9.747 1.00 97.44 92 ALA A N 1
ATOM 701 C CA . ALA A 1 92 ? 11.481 1.968 -10.442 1.00 97.44 92 ALA A CA 1
ATOM 702 C C . ALA A 1 92 ? 12.118 2.267 -11.796 1.00 97.44 92 ALA A C 1
ATOM 704 O O . ALA A 1 92 ? 13.340 2.402 -11.920 1.00 97.44 92 ALA A O 1
ATOM 705 N N . LEU A 1 93 ? 11.264 2.426 -12.802 1.00 96.69 93 LEU A N 1
ATOM 706 C CA . LEU A 1 93 ? 11.630 2.819 -14.154 1.00 96.69 93 LEU A CA 1
ATOM 707 C C . LEU A 1 93 ? 10.995 4.172 -14.472 1.00 96.69 93 LEU A C 1
ATOM 709 O O . LEU A 1 93 ? 9.802 4.363 -14.254 1.00 96.69 93 LEU A O 1
ATOM 713 N N . ASN A 1 94 ? 11.768 5.097 -15.028 1.00 94.94 94 ASN A N 1
ATOM 714 C CA . ASN A 1 94 ? 11.213 6.262 -15.700 1.00 94.94 94 ASN A CA 1
ATOM 715 C C . ASN A 1 94 ? 10.649 5.812 -17.051 1.00 94.94 94 ASN A C 1
ATOM 717 O O . ASN A 1 94 ? 11.392 5.282 -17.879 1.00 94.94 94 ASN A O 1
ATOM 721 N N . ILE A 1 95 ? 9.351 6.031 -17.239 1.00 93.62 95 ILE A N 1
ATOM 722 C CA . ILE A 1 95 ? 8.568 5.678 -18.424 1.00 93.62 95 ILE A CA 1
ATOM 723 C C . ILE A 1 95 ? 7.927 6.914 -19.076 1.00 93.62 95 ILE A C 1
ATOM 725 O O . ILE A 1 95 ? 6.942 6.770 -19.794 1.00 93.62 95 ILE A O 1
ATOM 729 N N . ALA A 1 96 ? 8.462 8.121 -18.830 1.00 91.00 96 ALA A N 1
ATOM 730 C CA . ALA A 1 96 ? 7.968 9.357 -19.453 1.00 91.00 96 ALA A CA 1
ATOM 731 C C . ALA A 1 96 ? 8.021 9.276 -20.988 1.00 91.00 96 ALA A C 1
ATOM 733 O O . ALA A 1 96 ? 7.095 9.700 -21.668 1.00 91.00 96 ALA A O 1
ATOM 734 N N . ASP A 1 97 ? 9.073 8.646 -21.523 1.00 89.56 97 ASP A N 1
ATOM 735 C CA . ASP A 1 97 ? 9.063 8.092 -22.875 1.00 89.56 97 ASP A CA 1
ATOM 736 C C . ASP A 1 97 ? 8.858 6.568 -22.783 1.00 89.56 97 ASP A C 1
ATOM 738 O O . ASP A 1 97 ? 9.792 5.844 -22.411 1.00 89.56 97 ASP A O 1
ATOM 742 N N . PRO A 1 98 ? 7.666 6.044 -23.125 1.00 87.19 98 PRO A N 1
ATOM 743 C CA . PRO A 1 98 ? 7.388 4.619 -23.018 1.00 87.19 98 PRO A CA 1
ATOM 744 C C . PRO A 1 98 ? 8.194 3.769 -24.012 1.00 87.19 98 PRO A C 1
ATOM 746 O O . PRO A 1 98 ? 8.250 2.553 -23.836 1.00 87.19 98 PRO A O 1
ATOM 749 N N . ALA A 1 99 ? 8.824 4.358 -25.036 1.00 88.56 99 ALA A N 1
ATOM 750 C CA . ALA A 1 99 ? 9.686 3.642 -25.978 1.00 88.56 99 ALA A CA 1
ATOM 751 C C . ALA A 1 99 ? 11.147 3.538 -25.503 1.00 88.56 99 ALA A C 1
ATOM 753 O O . ALA A 1 99 ? 11.894 2.695 -26.003 1.00 88.56 99 ALA A O 1
ATOM 754 N N . SER A 1 100 ? 11.565 4.370 -24.544 1.00 90.81 100 SER A N 1
ATOM 755 C CA . SER A 1 100 ? 12.948 4.439 -24.065 1.00 90.81 100 SER A CA 1
ATOM 756 C C . SER A 1 100 ? 13.009 4.552 -22.533 1.00 90.81 10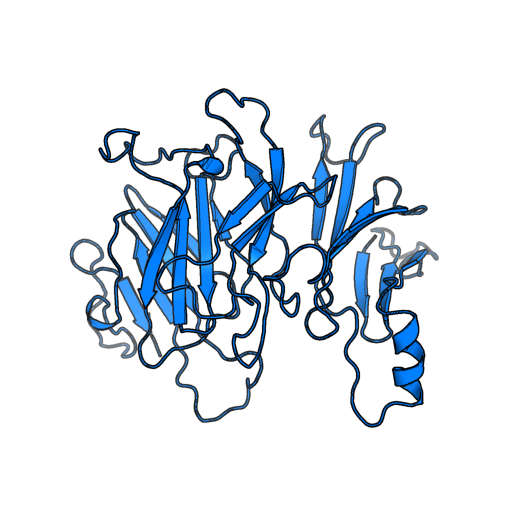0 SER A C 1
ATOM 758 O O . SER A 1 100 ? 13.416 5.595 -22.007 1.00 90.81 100 SER A O 1
ATOM 760 N N . PRO A 1 101 ? 12.647 3.485 -21.796 1.00 94.00 101 PRO A N 1
ATOM 761 C CA . PRO A 1 101 ? 12.654 3.507 -20.339 1.00 94.00 101 PRO A CA 1
ATOM 762 C C . PRO A 1 101 ? 14.078 3.620 -19.779 1.00 94.00 101 PRO A C 1
ATOM 764 O O . PRO A 1 101 ? 15.054 3.181 -20.394 1.00 94.00 101 PRO A O 1
ATOM 767 N N . SER A 1 102 ? 14.205 4.144 -18.561 1.00 94.94 102 SER A N 1
ATOM 768 C CA . SER A 1 102 ? 15.473 4.125 -17.817 1.00 94.94 102 SER A CA 1
ATOM 769 C C . SER A 1 102 ? 15.268 3.724 -16.362 1.00 94.94 102 SER A C 1
ATOM 771 O O . SER A 1 102 ? 14.261 4.068 -15.751 1.00 94.94 102 SER A O 1
ATOM 773 N N . VAL A 1 103 ? 16.221 2.980 -15.797 1.00 95.88 103 VAL A N 1
ATOM 774 C CA . VAL A 1 103 ? 16.184 2.600 -14.378 1.00 95.88 103 VAL A CA 1
ATOM 775 C C . VAL A 1 103 ? 16.462 3.834 -13.526 1.00 95.88 103 VAL A C 1
ATOM 777 O O . VAL A 1 103 ? 17.475 4.503 -13.729 1.00 95.88 103 VAL A O 1
ATOM 780 N N . LEU A 1 104 ? 15.580 4.115 -12.568 1.00 96.25 104 LEU A N 1
ATOM 781 C CA . LEU A 1 104 ? 15.774 5.183 -11.589 1.00 96.25 104 LEU A CA 1
ATOM 782 C C . LEU A 1 104 ? 16.513 4.663 -10.363 1.00 96.25 104 LEU A C 1
ATOM 784 O O . LEU A 1 104 ? 17.579 5.160 -10.006 1.00 96.25 104 LEU A O 1
ATOM 788 N N . TRP A 1 105 ? 15.938 3.648 -9.729 1.00 97.38 105 TRP A N 1
ATOM 789 C CA . TRP A 1 105 ? 16.461 3.053 -8.513 1.00 97.38 105 TRP A CA 1
ATOM 790 C C . TRP A 1 105 ? 15.921 1.636 -8.347 1.00 97.38 105 TRP A C 1
ATOM 792 O O . TRP A 1 105 ? 14.954 1.220 -8.990 1.00 97.38 105 TRP A O 1
ATOM 802 N N . MET A 1 106 ? 16.571 0.902 -7.458 1.00 96.75 106 MET A N 1
ATOM 803 C CA . MET A 1 106 ? 16.145 -0.396 -6.972 1.00 96.75 106 MET A CA 1
ATOM 804 C C . MET A 1 106 ? 16.478 -0.446 -5.487 1.00 96.75 106 MET A C 1
ATOM 806 O O . MET A 1 106 ? 17.528 0.056 -5.089 1.00 96.75 106 MET A O 1
ATOM 810 N N . ILE A 1 107 ? 15.562 -0.993 -4.700 1.00 97.06 107 ILE A N 1
ATOM 811 C CA . ILE A 1 107 ? 15.710 -1.169 -3.259 1.00 97.06 107 ILE A CA 1
ATOM 812 C C . ILE A 1 107 ? 15.389 -2.611 -2.903 1.00 97.06 107 ILE A C 1
ATOM 814 O O . ILE A 1 107 ? 14.460 -3.199 -3.460 1.00 97.06 107 ILE A O 1
ATOM 818 N N . ASP A 1 108 ? 16.127 -3.164 -1.953 1.00 95.69 108 ASP A N 1
ATOM 819 C CA . ASP A 1 108 ? 15.902 -4.516 -1.452 1.00 95.69 108 ASP A CA 1
ATOM 820 C C . ASP A 1 108 ? 16.089 -4.597 0.074 1.00 95.69 108 ASP A C 1
ATOM 822 O O . ASP A 1 108 ? 16.146 -3.587 0.785 1.00 95.69 108 ASP A O 1
ATOM 826 N N . GLN A 1 109 ? 16.167 -5.819 0.607 1.00 94.88 109 GLN A N 1
ATOM 827 C CA . GLN A 1 109 ? 16.353 -6.042 2.038 1.00 94.88 109 GLN A CA 1
ATOM 828 C C . GLN A 1 109 ? 17.714 -5.540 2.572 1.00 94.88 109 GLN A C 1
ATOM 830 O O . GLN A 1 109 ? 17.864 -5.329 3.777 1.00 94.88 109 GLN A O 1
ATOM 835 N N . SER A 1 110 ? 18.716 -5.332 1.714 1.00 94.75 110 SER A N 1
ATOM 836 C CA . SER A 1 110 ? 20.005 -4.746 2.097 1.00 94.75 110 SER A CA 1
ATOM 837 C C . SER A 1 110 ? 19.912 -3.235 2.336 1.00 94.75 110 SER A C 1
ATOM 839 O O . SER A 1 110 ? 20.575 -2.727 3.245 1.00 94.75 110 SER A O 1
ATOM 841 N N . ASP A 1 111 ? 19.035 -2.543 1.604 1.00 96.19 111 ASP A N 1
ATOM 842 C CA . ASP A 1 111 ? 18.720 -1.127 1.819 1.00 96.19 111 ASP A CA 1
ATOM 843 C C . ASP A 1 111 ? 17.717 -0.938 2.967 1.00 96.19 111 ASP A C 1
ATOM 845 O O . ASP A 1 111 ? 17.844 -0.024 3.789 1.00 96.19 111 ASP A O 1
ATOM 849 N N . ILE A 1 112 ? 16.715 -1.822 3.046 1.00 96.44 112 ILE A N 1
ATOM 850 C CA . ILE A 1 112 ? 15.641 -1.782 4.040 1.00 96.44 112 ILE A CA 1
ATOM 851 C C . ILE A 1 112 ? 15.465 -3.170 4.666 1.00 96.44 112 ILE A C 1
ATOM 853 O O . ILE A 1 112 ? 14.700 -4.003 4.187 1.00 96.44 112 ILE A O 1
ATOM 857 N N . ALA A 1 113 ? 16.128 -3.390 5.804 1.00 95.88 113 ALA A N 1
ATOM 858 C CA . ALA A 1 113 ? 16.179 -4.684 6.494 1.00 95.88 113 ALA A CA 1
ATOM 859 C C . ALA A 1 113 ? 14.807 -5.318 6.800 1.00 95.88 113 ALA A C 1
ATOM 861 O O . ALA A 1 113 ? 14.692 -6.544 6.884 1.00 95.88 113 ALA A O 1
ATOM 862 N N . GLU A 1 114 ? 13.768 -4.500 6.990 1.00 95.38 114 GLU A N 1
ATOM 863 C CA . GLU A 1 114 ? 12.410 -4.968 7.257 1.00 95.38 114 GLU A CA 1
ATOM 864 C C . GLU A 1 114 ? 11.673 -5.513 6.029 1.00 95.38 114 GLU A C 1
ATOM 866 O O . GLU A 1 114 ? 10.607 -6.097 6.218 1.00 95.38 114 GLU A O 1
ATOM 871 N N . LEU A 1 115 ? 12.196 -5.367 4.807 1.00 96.94 115 LEU A N 1
ATOM 872 C CA . LEU A 1 115 ? 11.539 -5.903 3.617 1.00 96.94 115 LEU A CA 1
ATOM 873 C C . LEU A 1 115 ? 11.523 -7.437 3.617 1.00 96.94 115 LEU A C 1
ATOM 875 O O . LEU A 1 115 ? 12.526 -8.107 3.855 1.00 96.94 115 LEU A O 1
ATOM 879 N N . GLY A 1 116 ? 10.342 -7.988 3.362 1.00 96.38 116 GLY A N 1
ATOM 880 C CA . GLY A 1 116 ? 10.126 -9.372 2.968 1.00 96.38 116 GLY A CA 1
ATOM 881 C C . GLY A 1 116 ? 9.786 -9.459 1.485 1.00 96.38 116 GLY A C 1
ATOM 882 O O . GLY A 1 116 ? 10.027 -8.530 0.717 1.00 96.38 116 GLY A O 1
ATOM 883 N N . GLN A 1 117 ? 9.194 -10.579 1.081 1.00 96.12 117 GLN A N 1
ATOM 884 C CA . GLN A 1 117 ? 8.695 -10.754 -0.279 1.00 96.12 117 GLN A CA 1
ATOM 885 C C . GLN A 1 117 ? 7.714 -9.632 -0.635 1.00 96.12 117 GLN A C 1
ATOM 887 O O . GLN A 1 117 ? 6.804 -9.331 0.145 1.00 96.12 117 GLN A O 1
ATOM 892 N N . THR A 1 118 ? 7.845 -9.038 -1.816 1.00 95.69 118 THR A N 1
ATOM 893 C CA . THR A 1 118 ? 7.184 -7.768 -2.175 1.00 95.69 118 THR A CA 1
ATOM 894 C C . THR A 1 118 ? 5.743 -7.949 -2.654 1.00 95.69 118 THR A C 1
ATOM 896 O O . THR A 1 118 ? 5.377 -7.700 -3.800 1.00 95.69 118 THR A O 1
ATOM 899 N N . TRP A 1 119 ? 4.910 -8.459 -1.745 1.00 94.75 119 TRP A N 1
ATOM 900 C CA . TRP A 1 119 ? 3.492 -8.754 -1.967 1.00 94.75 119 TRP A CA 1
ATOM 901 C C . TRP A 1 119 ? 2.596 -7.521 -1.927 1.00 94.75 119 TRP A C 1
ATOM 903 O O . TRP A 1 119 ? 1.545 -7.528 -2.570 1.00 94.75 119 TRP A O 1
ATOM 913 N N . SER A 1 120 ? 3.006 -6.512 -1.157 1.00 96.25 120 SER A N 1
ATOM 914 C CA . SER A 1 120 ? 2.264 -5.272 -0.968 1.00 96.25 120 SER A CA 1
ATOM 915 C C . SER A 1 120 ? 2.424 -4.399 -2.208 1.00 96.25 120 SER A C 1
ATOM 917 O O . SER A 1 120 ? 3.525 -3.971 -2.540 1.00 96.25 120 SER A O 1
ATOM 919 N N . GLU A 1 121 ? 1.339 -4.152 -2.934 1.00 95.06 121 GLU A N 1
ATOM 920 C CA . GLU A 1 121 ? 1.411 -3.277 -4.107 1.00 95.06 121 GLU A CA 1
ATOM 921 C C . GLU A 1 121 ? 1.587 -1.813 -3.663 1.00 95.06 121 GLU A C 1
ATOM 923 O O . GLU A 1 121 ? 0.840 -1.377 -2.778 1.00 95.06 121 GLU A O 1
ATOM 928 N N . PRO A 1 122 ? 2.505 -1.042 -4.281 1.00 96.44 122 PRO A N 1
ATOM 929 C CA . PRO A 1 122 ? 2.704 0.373 -3.971 1.00 96.44 122 PRO A CA 1
ATOM 930 C C . PRO A 1 122 ? 1.411 1.181 -4.088 1.00 96.44 122 PRO A C 1
ATOM 932 O O . PRO A 1 122 ? 0.671 1.028 -5.061 1.00 96.44 122 PRO A O 1
ATOM 935 N N . GLN A 1 123 ? 1.145 2.060 -3.124 1.00 97.50 123 GLN A N 1
ATOM 936 C CA . GLN A 1 123 ? 0.071 3.055 -3.209 1.00 97.50 123 GLN A CA 1
ATOM 937 C C . GLN A 1 123 ? 0.660 4.454 -3.120 1.00 97.50 123 GLN A C 1
ATOM 939 O O . GLN A 1 123 ? 1.380 4.751 -2.171 1.00 97.50 123 GLN A O 1
ATOM 944 N N . PHE A 1 124 ? 0.379 5.298 -4.107 1.00 97.25 124 PHE A N 1
ATOM 945 C CA . PHE A 1 124 ? 0.941 6.644 -4.192 1.00 97.25 124 PHE A CA 1
ATOM 946 C C . PHE A 1 124 ? 0.134 7.648 -3.375 1.00 97.25 124 PHE A C 1
ATOM 948 O O . PHE A 1 124 ? -1.090 7.578 -3.335 1.00 97.25 124 PHE A O 1
ATOM 955 N N . GLY A 1 125 ? 0.826 8.605 -2.771 1.00 95.81 125 GLY A N 1
ATOM 956 C CA . GLY A 1 125 ? 0.215 9.730 -2.080 1.00 95.81 125 GLY A CA 1
ATOM 957 C C . GLY A 1 125 ? 1.213 10.859 -1.855 1.00 95.81 125 GLY A C 1
ATOM 958 O O . GLY A 1 125 ? 2.425 10.683 -2.006 1.00 95.81 125 GLY A O 1
ATOM 959 N N . LEU A 1 126 ? 0.703 12.029 -1.488 1.00 96.50 126 LEU A N 1
ATOM 960 C CA . LEU A 1 126 ? 1.511 13.186 -1.122 1.00 96.50 126 LEU A CA 1
ATOM 961 C C . LEU A 1 126 ? 1.516 13.328 0.401 1.00 96.50 126 LEU A C 1
ATOM 963 O O . LEU A 1 126 ? 0.476 13.198 1.038 1.00 96.50 126 LEU A O 1
ATOM 967 N N . VAL A 1 127 ? 2.679 13.567 1.006 1.00 97.06 127 VAL A N 1
ATOM 968 C CA . VAL A 1 127 ? 2.795 13.703 2.470 1.00 97.06 127 VAL A CA 1
ATOM 969 C C . VAL A 1 127 ? 3.591 14.937 2.853 1.00 97.06 127 VAL A C 1
ATOM 971 O O . VAL A 1 127 ? 4.539 15.304 2.156 1.00 97.06 127 VAL A O 1
ATOM 974 N N . LYS A 1 128 ? 3.255 15.550 3.992 1.00 97.25 128 LYS A N 1
ATOM 975 C CA . LYS A 1 128 ? 4.068 16.613 4.590 1.00 97.25 128 LYS A CA 1
ATOM 976 C C . LYS A 1 128 ? 5.166 16.003 5.446 1.00 97.25 128 LYS A C 1
ATOM 978 O O . LYS A 1 128 ? 4.930 15.094 6.240 1.00 97.25 128 LYS A O 1
ATOM 983 N N . THR A 1 129 ? 6.380 16.522 5.305 1.00 96.38 129 THR A N 1
ATOM 984 C CA . THR A 1 129 ? 7.555 16.067 6.076 1.00 96.38 129 THR A CA 1
ATOM 985 C C . THR A 1 129 ? 7.929 17.006 7.224 1.00 96.38 129 THR A C 1
ATOM 987 O O . THR A 1 129 ? 8.813 16.703 8.027 1.00 96.38 129 THR A O 1
ATOM 990 N N . SER A 1 130 ? 7.253 18.151 7.314 1.00 95.81 130 SER A N 1
ATOM 991 C CA . SER A 1 130 ? 7.336 19.100 8.421 1.00 95.81 130 SER A CA 1
ATOM 992 C C . SER A 1 130 ? 6.057 19.931 8.486 1.00 95.81 130 SER A C 1
ATOM 994 O O . SER A 1 130 ? 5.360 20.058 7.483 1.00 95.81 130 SER A O 1
ATOM 996 N N . ASP A 1 131 ? 5.785 20.574 9.621 1.00 91.69 131 ASP A N 1
ATOM 997 C CA . ASP A 1 131 ? 4.590 21.420 9.787 1.00 91.69 131 ASP A CA 1
ATOM 998 C C . ASP A 1 131 ? 4.581 22.648 8.848 1.00 91.69 131 ASP A C 1
ATOM 1000 O O . ASP A 1 131 ? 3.544 23.268 8.634 1.00 91.69 131 ASP A O 1
ATOM 1004 N N . ALA A 1 132 ? 5.742 23.021 8.294 1.00 92.88 132 ALA A N 1
ATOM 1005 C CA . ALA A 1 132 ? 5.891 24.124 7.342 1.00 92.88 132 ALA A CA 1
ATOM 1006 C C . ALA A 1 132 ? 5.892 23.664 5.871 1.00 92.88 132 ALA A C 1
ATOM 1008 O O . ALA A 1 132 ? 6.040 24.495 4.973 1.00 92.88 132 ALA A O 1
ATOM 1009 N N . ASP A 1 133 ? 5.781 22.357 5.619 1.00 93.12 133 ASP A N 1
ATOM 1010 C CA . ASP A 1 133 ? 5.788 21.780 4.278 1.00 93.12 133 ASP A CA 1
ATOM 1011 C C . ASP A 1 133 ? 4.433 22.015 3.598 1.00 93.12 133 ASP A C 1
ATOM 1013 O O . ASP A 1 133 ? 3.421 21.430 3.975 1.00 93.12 133 ASP A O 1
ATOM 1017 N N . ALA A 1 134 ? 4.414 22.913 2.613 1.00 90.00 134 ALA A N 1
ATOM 1018 C CA . ALA A 1 134 ? 3.222 23.235 1.829 1.00 90.00 134 ALA A CA 1
ATOM 1019 C C . ALA A 1 134 ? 3.228 22.593 0.433 1.00 90.00 134 ALA A C 1
ATOM 1021 O O . ALA A 1 134 ? 2.201 22.602 -0.236 1.00 90.00 134 ALA A O 1
ATOM 1022 N N . THR A 1 135 ? 4.375 22.071 -0.014 1.00 90.94 135 THR A N 1
ATOM 1023 C CA . THR A 1 135 ? 4.525 21.461 -1.345 1.00 90.94 135 THR A CA 1
ATOM 1024 C C . THR A 1 135 ? 4.272 19.963 -1.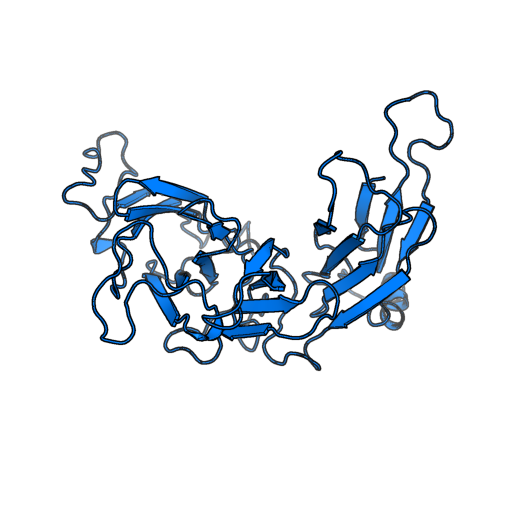288 1.00 90.94 135 THR A C 1
ATOM 1026 O O . THR A 1 135 ? 3.714 19.397 -2.221 1.00 90.94 135 THR A O 1
ATOM 1029 N N . GLY A 1 136 ? 4.674 19.322 -0.190 1.00 94.00 136 GLY A N 1
ATOM 1030 C CA . GLY A 1 136 ? 4.587 17.884 -0.039 1.00 94.00 136 GLY A CA 1
ATOM 1031 C C . GLY A 1 136 ? 5.715 17.125 -0.709 1.00 94.00 136 GLY A C 1
ATOM 1032 O O . GLY A 1 136 ? 6.427 17.605 -1.590 1.00 94.00 136 GLY A O 1
ATOM 1033 N N . THR A 1 137 ? 5.867 15.886 -0.268 1.00 96.06 137 THR A N 1
ATOM 1034 C CA . THR A 1 137 ? 6.767 14.903 -0.856 1.00 96.06 137 THR A CA 1
ATOM 1035 C C . THR A 1 137 ? 5.935 13.780 -1.453 1.00 96.06 137 THR A C 1
ATOM 1037 O O . THR A 1 137 ? 5.172 13.133 -0.736 1.00 96.06 137 THR A O 1
ATOM 1040 N N . ALA A 1 138 ? 6.090 13.532 -2.756 1.00 96.50 138 ALA A N 1
ATOM 1041 C CA . ALA A 1 138 ? 5.462 12.394 -3.416 1.00 96.50 138 ALA A CA 1
ATOM 1042 C C . ALA A 1 138 ? 6.100 11.096 -2.908 1.00 96.50 138 ALA A C 1
ATOM 1044 O O . ALA A 1 138 ? 7.311 10.869 -3.051 1.00 96.50 138 ALA A O 1
ATOM 1045 N N . VAL A 1 139 ? 5.279 10.247 -2.300 1.00 97.75 139 VAL A N 1
ATOM 1046 C CA . VAL A 1 139 ? 5.690 8.956 -1.758 1.00 97.75 139 VAL A CA 1
ATOM 1047 C C . VAL A 1 139 ? 4.808 7.844 -2.294 1.00 97.75 139 VAL A C 1
ATOM 1049 O O . VAL A 1 139 ? 3.678 8.062 -2.726 1.00 97.75 139 VAL A O 1
ATOM 1052 N N . PHE A 1 140 ? 5.320 6.626 -2.225 1.00 98.00 140 PHE A N 1
ATOM 1053 C CA . PHE A 1 140 ? 4.483 5.444 -2.223 1.00 98.00 140 PHE A CA 1
ATOM 1054 C C . PHE A 1 140 ? 4.587 4.749 -0.871 1.00 98.00 140 PHE A C 1
ATOM 1056 O O . PHE A 1 140 ? 5.651 4.705 -0.248 1.00 98.00 140 PHE A O 1
ATOM 1063 N N . PHE A 1 141 ? 3.464 4.215 -0.415 1.00 98.56 141 PHE A N 1
ATOM 1064 C CA . PHE A 1 141 ? 3.371 3.413 0.785 1.00 98.56 141 PHE A CA 1
ATOM 1065 C C . PHE A 1 141 ? 3.301 1.935 0.430 1.00 98.56 141 PHE A C 1
ATOM 1067 O O . PHE A 1 141 ? 2.610 1.536 -0.512 1.00 98.56 141 PHE A O 1
ATOM 1074 N N . ILE A 1 142 ? 3.986 1.133 1.236 1.00 98.25 142 ILE A N 1
ATOM 1075 C CA . ILE A 1 142 ? 3.956 -0.326 1.185 1.00 98.25 142 ILE A CA 1
ATOM 1076 C C . ILE A 1 142 ? 3.887 -0.899 2.600 1.00 98.25 142 ILE A C 1
ATOM 1078 O O . ILE A 1 142 ? 4.469 -0.361 3.548 1.00 98.25 142 ILE A O 1
ATOM 1082 N N . GLY A 1 143 ? 3.211 -2.036 2.726 1.00 97.88 143 GLY A N 1
ATOM 1083 C CA . GLY A 1 143 ? 3.500 -2.992 3.784 1.00 97.88 143 GLY A CA 1
ATOM 1084 C C . GLY A 1 143 ? 4.877 -3.612 3.546 1.00 97.88 143 GLY A C 1
ATOM 1085 O O . GLY A 1 143 ? 5.325 -3.756 2.408 1.00 97.88 143 GLY A O 1
ATOM 1086 N N . GLY A 1 144 ? 5.562 -3.991 4.620 1.00 96.56 144 GLY A N 1
ATOM 1087 C CA . GLY A 1 144 ? 6.926 -4.514 4.575 1.00 96.56 144 GLY A CA 1
ATOM 1088 C C . GLY A 1 144 ? 7.063 -5.804 3.767 1.00 96.56 144 GLY A C 1
ATOM 1089 O O . GLY A 1 144 ? 8.181 -6.230 3.507 1.00 96.56 144 GLY A O 1
ATOM 1090 N N . GLY A 1 145 ? 5.961 -6.432 3.359 1.00 96.56 145 GLY A N 1
ATOM 1091 C CA . GLY A 1 145 ? 5.956 -7.638 2.548 1.00 96.56 145 GLY A CA 1
ATOM 1092 C C . GLY A 1 145 ? 5.697 -8.891 3.371 1.00 96.56 145 GLY A C 1
ATOM 1093 O O . GLY A 1 145 ? 5.321 -8.828 4.541 1.00 96.56 145 GLY A O 1
ATOM 1094 N N . TYR A 1 146 ? 5.869 -10.046 2.736 1.00 96.31 146 TYR A N 1
ATOM 1095 C CA . TYR A 1 146 ? 5.571 -11.350 3.315 1.00 96.31 146 TYR A CA 1
ATOM 1096 C C . TYR A 1 146 ? 6.837 -12.099 3.737 1.00 96.31 146 TYR A C 1
ATOM 1098 O O . TYR A 1 146 ? 7.811 -12.181 2.990 1.00 96.31 146 TYR A O 1
ATOM 1106 N N . SER A 1 147 ? 6.791 -12.720 4.911 1.00 95.38 147 SER A N 1
ATOM 1107 C CA . SER A 1 147 ? 7.678 -13.821 5.275 1.00 95.38 147 SER A CA 1
ATOM 1108 C C . SER A 1 147 ? 6.862 -14.875 6.015 1.00 95.38 147 SER A C 1
ATOM 1110 O O . SER A 1 147 ? 6.038 -14.554 6.870 1.00 95.38 147 SER A O 1
ATOM 1112 N N . SER A 1 148 ? 7.056 -16.145 5.668 1.00 91.88 148 SER A N 1
ATOM 1113 C CA . SER A 1 148 ? 6.247 -17.241 6.219 1.00 91.88 148 SER A CA 1
ATOM 1114 C C . SER A 1 148 ? 6.461 -17.453 7.722 1.00 91.88 148 SER A C 1
ATOM 1116 O O . SER A 1 148 ? 5.559 -17.925 8.412 1.00 91.88 148 SER A O 1
ATOM 1118 N N . ASP A 1 149 ? 7.633 -17.076 8.231 1.00 93.25 149 ASP A N 1
ATOM 1119 C CA . ASP A 1 149 ? 8.034 -17.167 9.633 1.00 93.25 149 ASP A CA 1
ATOM 1120 C C . ASP A 1 149 ? 7.949 -15.824 10.382 1.00 93.25 149 ASP A C 1
ATOM 1122 O O . ASP A 1 149 ? 8.322 -15.752 11.553 1.00 93.25 149 ASP A O 1
ATOM 1126 N N . ASN A 1 150 ? 7.448 -14.767 9.732 1.00 94.12 150 ASN A N 1
ATOM 1127 C CA . ASN A 1 150 ? 7.440 -13.392 10.241 1.00 94.12 150 ASN A CA 1
ATOM 1128 C C . ASN A 1 150 ? 8.837 -12.865 10.628 1.00 94.12 150 ASN A C 1
ATOM 1130 O O . ASN A 1 150 ? 8.952 -11.950 11.448 1.00 94.12 150 ASN A O 1
ATOM 1134 N N . SER A 1 151 ? 9.924 -13.411 10.070 1.00 94.81 151 SER A N 1
ATOM 1135 C CA . SER A 1 151 ? 11.281 -12.898 10.304 1.00 94.81 151 SER A CA 1
ATOM 1136 C C . SER A 1 151 ? 11.474 -11.501 9.705 1.00 94.81 151 SER A C 1
ATOM 1138 O O . SER A 1 151 ? 12.122 -10.659 10.337 1.00 94.81 151 SER A O 1
ATOM 1140 N N . SER A 1 152 ? 10.810 -11.209 8.584 1.00 95.94 152 SER A N 1
ATOM 1141 C CA . SER A 1 152 ? 10.775 -9.908 7.909 1.00 95.94 152 SER A CA 1
ATOM 1142 C C . SER A 1 152 ? 9.338 -9.460 7.595 1.00 95.94 152 SER A C 1
ATOM 1144 O O . SER A 1 152 ? 8.353 -10.036 8.062 1.00 95.94 152 SER A O 1
ATOM 1146 N N . GLY A 1 153 ? 9.185 -8.349 6.884 1.00 96.44 153 GLY A N 1
ATOM 1147 C CA . GLY A 1 153 ? 7.895 -7.791 6.494 1.00 96.44 153 GLY A CA 1
ATOM 1148 C C . GLY A 1 153 ? 7.131 -7.054 7.593 1.00 96.44 153 GLY A C 1
ATOM 1149 O O . GLY A 1 153 ? 5.984 -6.683 7.377 1.00 96.44 153 GLY A O 1
ATOM 1150 N N . LYS A 1 154 ? 7.742 -6.836 8.763 1.00 96.69 154 LYS A N 1
ATOM 1151 C CA . LYS A 1 154 ? 7.117 -6.252 9.966 1.00 96.69 154 LYS A CA 1
ATOM 1152 C C . LYS A 1 154 ? 7.220 -4.724 10.005 1.00 96.69 154 LYS A C 1
ATOM 1154 O O . LYS A 1 154 ? 7.741 -4.146 10.961 1.00 96.69 154 LYS A O 1
ATOM 1159 N N . ALA A 1 155 ? 6.824 -4.071 8.921 1.00 97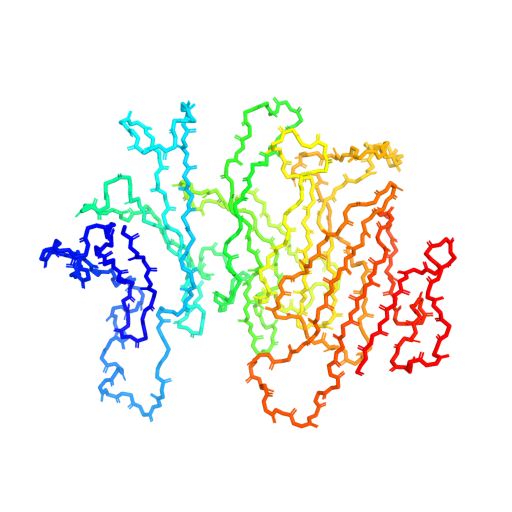.75 155 ALA A N 1
ATOM 1160 C CA . ALA A 1 155 ? 6.883 -2.621 8.824 1.00 97.75 155 ALA A CA 1
ATOM 1161 C C . ALA A 1 155 ? 5.813 -2.071 7.885 1.00 97.75 155 ALA A C 1
ATOM 1163 O O . ALA A 1 155 ? 5.305 -2.786 7.028 1.00 97.75 155 ALA A O 1
ATOM 1164 N N . VAL A 1 156 ? 5.540 -0.777 8.008 1.00 98.50 156 VAL A N 1
ATOM 1165 C CA . VAL A 1 156 ? 4.881 0.025 6.970 1.00 98.50 156 VAL A CA 1
ATOM 1166 C C . VAL A 1 156 ? 5.812 1.172 6.623 1.00 98.50 156 VAL A C 1
ATOM 1168 O O . VAL A 1 156 ? 6.383 1.808 7.513 1.00 98.50 156 VAL A O 1
ATOM 1171 N N . ILE A 1 157 ? 6.036 1.393 5.332 1.00 98.44 157 ILE A N 1
ATOM 1172 C CA . ILE A 1 157 ? 7.120 2.249 4.854 1.00 98.44 157 ILE A CA 1
ATOM 1173 C C . ILE A 1 157 ? 6.564 3.215 3.812 1.00 98.44 157 ILE A C 1
ATOM 1175 O O . ILE A 1 157 ? 5.886 2.791 2.881 1.00 98.44 157 ILE A O 1
ATOM 1179 N N . ALA A 1 158 ? 6.874 4.499 3.978 1.00 98.50 158 ALA A N 1
ATOM 1180 C CA . ALA A 1 158 ? 6.685 5.542 2.981 1.00 98.50 158 ALA A CA 1
ATOM 1181 C C . ALA A 1 158 ? 8.032 5.840 2.317 1.00 98.50 158 ALA A C 1
ATOM 1183 O O . ALA A 1 158 ? 9.013 6.170 2.998 1.00 98.50 158 ALA A O 1
ATOM 1184 N N . ILE A 1 159 ? 8.082 5.720 0.996 1.00 98.50 159 ILE A N 1
ATOM 1185 C CA . ILE A 1 159 ? 9.307 5.805 0.201 1.00 98.50 159 ILE A CA 1
ATOM 1186 C C . ILE A 1 159 ? 9.117 6.866 -0.874 1.00 98.50 159 ILE A C 1
ATOM 1188 O O . ILE A 1 159 ? 8.074 6.929 -1.517 1.00 98.50 159 ILE A O 1
ATOM 1192 N N . ASN A 1 160 ? 10.118 7.720 -1.063 1.00 97.94 160 ASN A N 1
ATOM 1193 C CA . ASN A 1 160 ? 10.085 8.766 -2.073 1.00 97.94 160 ASN A CA 1
ATOM 1194 C C . ASN A 1 160 ? 10.063 8.156 -3.485 1.00 97.94 160 ASN A C 1
ATOM 1196 O O . ASN A 1 160 ? 10.950 7.376 -3.836 1.00 97.94 160 ASN A O 1
ATOM 1200 N N . VAL A 1 161 ? 9.081 8.550 -4.299 1.00 96.81 161 VAL A N 1
ATOM 1201 C CA . VAL A 1 161 ? 8.839 7.964 -5.631 1.00 96.81 161 VAL A CA 1
ATOM 1202 C C . VAL A 1 161 ? 10.043 8.146 -6.565 1.00 96.81 161 VAL A C 1
ATOM 1204 O O . VAL A 1 161 ? 10.441 7.211 -7.257 1.00 96.81 161 VAL A O 1
ATOM 1207 N N . SER A 1 162 ? 10.666 9.324 -6.567 1.00 95.12 162 SER A N 1
ATOM 1208 C CA . SER A 1 162 ? 11.725 9.666 -7.526 1.00 95.12 162 SER A CA 1
ATOM 1209 C C . SER A 1 162 ? 13.102 9.127 -7.138 1.00 95.12 162 SER A C 1
ATOM 1211 O O . SER A 1 162 ? 13.933 8.893 -8.010 1.00 95.12 162 SER A O 1
ATOM 1213 N N . THR A 1 163 ? 13.365 8.948 -5.840 1.00 96.56 163 THR A N 1
ATOM 1214 C CA . THR A 1 163 ? 14.716 8.638 -5.327 1.00 96.56 163 THR A CA 1
ATOM 1215 C C . THR A 1 163 ? 14.852 7.264 -4.683 1.00 96.56 163 THR A C 1
ATOM 1217 O O . THR A 1 163 ? 15.978 6.822 -4.472 1.00 96.56 163 THR A O 1
ATOM 1220 N N . GLY A 1 164 ? 13.747 6.609 -4.317 1.00 96.94 164 GLY A N 1
ATOM 1221 C CA . GLY A 1 164 ? 13.773 5.353 -3.564 1.00 96.94 164 GLY A CA 1
ATOM 1222 C C . GLY A 1 164 ? 14.188 5.520 -2.095 1.00 96.94 164 GLY A C 1
ATOM 1223 O O . GLY A 1 164 ? 14.314 4.535 -1.372 1.00 96.94 164 GLY A O 1
ATOM 1224 N N . ALA A 1 165 ? 14.396 6.753 -1.619 1.00 97.94 165 ALA A N 1
ATOM 1225 C CA . ALA A 1 165 ? 14.781 7.011 -0.237 1.00 97.94 165 ALA A CA 1
ATOM 1226 C C . ALA A 1 165 ? 13.596 6.832 0.726 1.00 97.94 165 ALA A C 1
ATOM 1228 O O . ALA A 1 165 ? 12.482 7.288 0.462 1.00 97.94 165 ALA A O 1
ATOM 1229 N N . VAL A 1 166 ? 13.846 6.221 1.886 1.00 98.19 166 VAL A N 1
ATOM 1230 C CA . VAL A 1 166 ? 12.842 6.091 2.952 1.00 98.19 166 VAL A CA 1
ATOM 1231 C C . VAL A 1 166 ? 12.526 7.469 3.537 1.00 98.19 166 VAL A C 1
ATOM 1233 O O . VAL A 1 166 ? 13.401 8.118 4.108 1.00 98.19 166 VAL A O 1
ATOM 1236 N N . VAL A 1 167 ? 11.264 7.890 3.439 1.00 98.00 167 VAL A N 1
ATOM 1237 C CA . VAL A 1 167 ? 10.755 9.133 4.044 1.00 98.00 167 VAL A CA 1
ATOM 1238 C C . VAL A 1 167 ? 10.303 8.877 5.477 1.00 98.00 167 VAL A C 1
ATOM 1240 O O . VAL A 1 167 ? 10.650 9.617 6.397 1.00 98.00 167 VAL A O 1
ATOM 1243 N N . LYS A 1 168 ? 9.559 7.790 5.687 1.00 97.81 168 LYS A N 1
ATOM 1244 C CA . LYS A 1 168 ? 9.126 7.345 7.011 1.00 97.81 168 LYS A CA 1
ATOM 1245 C C . LYS A 1 168 ? 9.046 5.830 7.036 1.00 97.81 168 LYS A C 1
ATOM 1247 O O . LYS A 1 168 ? 8.618 5.198 6.078 1.00 97.81 168 LYS A O 1
ATOM 1252 N N . LYS A 1 169 ? 9.423 5.253 8.170 1.00 97.50 169 LYS A N 1
ATOM 1253 C CA . LYS A 1 169 ? 9.264 3.831 8.452 1.00 97.50 169 LYS A CA 1
ATOM 1254 C C . LYS A 1 169 ? 8.621 3.660 9.817 1.00 97.50 169 LYS A C 1
ATOM 1256 O O . LYS A 1 169 ? 9.091 4.239 10.797 1.00 97.50 169 LYS A O 1
ATOM 1261 N N . PHE A 1 170 ? 7.575 2.850 9.867 1.00 98.12 170 PHE A N 1
ATOM 1262 C CA . PHE A 1 170 ? 6.964 2.371 11.094 1.00 98.12 170 PHE A CA 1
ATOM 1263 C C . PHE A 1 170 ? 7.397 0.921 11.289 1.00 98.12 170 PHE A C 1
ATOM 1265 O O . PHE A 1 170 ? 6.953 0.042 10.557 1.00 98.12 170 PHE A O 1
ATOM 1272 N N . SER A 1 171 ? 8.306 0.686 12.234 1.00 97.00 171 SER A N 1
ATOM 1273 C CA . SER A 1 171 ? 8.779 -0.646 12.621 1.00 97.00 171 SER A CA 1
ATOM 1274 C C . SER A 1 171 ? 9.097 -0.676 14.118 1.00 97.00 171 SER A C 1
ATOM 1276 O O . SER A 1 171 ? 9.275 0.371 14.745 1.00 97.00 171 SER A O 1
ATOM 1278 N N . GLY A 1 172 ? 9.111 -1.870 14.722 1.00 95.50 172 GLY A N 1
ATOM 1279 C CA . GLY A 1 172 ? 9.375 -2.032 16.160 1.00 95.50 172 GLY A CA 1
ATOM 1280 C C . GLY A 1 172 ? 8.294 -1.441 17.077 1.00 95.50 172 GLY A C 1
ATOM 1281 O O . GLY A 1 172 ? 8.549 -1.199 18.256 1.00 95.50 172 GLY A O 1
ATOM 1282 N N . VAL A 1 173 ? 7.097 -1.187 16.540 1.00 96.50 173 VAL A N 1
ATOM 1283 C CA . VAL A 1 173 ? 5.925 -0.767 17.316 1.00 96.50 173 VAL A CA 1
ATOM 1284 C C . VAL A 1 173 ? 5.390 -1.969 18.099 1.00 96.50 173 VAL A C 1
ATOM 1286 O O . VAL A 1 173 ? 5.396 -3.092 17.600 1.00 96.50 173 VAL A O 1
ATOM 1289 N N . ALA A 1 174 ? 4.920 -1.757 19.331 1.00 96.25 174 ALA A N 1
ATOM 1290 C CA . ALA A 1 174 ? 4.359 -2.832 20.149 1.00 96.25 174 ALA A CA 1
ATOM 1291 C C . ALA A 1 174 ? 3.197 -3.545 19.426 1.00 96.25 174 ALA A C 1
ATOM 1293 O O . ALA A 1 174 ? 2.254 -2.889 18.995 1.00 96.25 174 ALA A O 1
ATOM 1294 N N . GLY A 1 175 ? 3.272 -4.876 19.308 1.00 94.94 175 GLY A N 1
ATOM 1295 C CA . GLY A 1 175 ? 2.296 -5.712 18.594 1.00 94.94 175 GLY A CA 1
ATOM 1296 C C . GLY A 1 175 ? 2.587 -5.915 17.101 1.00 94.94 175 GLY A C 1
ATOM 1297 O O . GLY A 1 175 ? 1.989 -6.797 16.484 1.00 94.94 175 GLY A O 1
ATOM 1298 N N . MET A 1 176 ? 3.531 -5.160 16.524 1.00 97.06 176 MET A N 1
ATOM 1299 C CA . MET A 1 176 ? 3.936 -5.235 15.112 1.00 97.06 176 MET A CA 1
ATOM 1300 C C . MET A 1 176 ? 4.906 -6.400 14.861 1.00 97.06 176 MET A C 1
ATOM 1302 O O . MET A 1 176 ? 6.028 -6.228 14.385 1.00 97.06 176 MET A O 1
ATOM 1306 N N . ASP A 1 177 ? 4.470 -7.602 15.226 1.00 96.00 177 ASP A N 1
ATOM 1307 C CA . ASP A 1 177 ? 5.280 -8.824 15.207 1.00 96.00 177 ASP A CA 1
ATOM 1308 C C . ASP A 1 177 ? 5.053 -9.681 13.949 1.00 96.00 177 ASP A C 1
ATOM 1310 O O . ASP A 1 177 ? 5.695 -10.719 13.783 1.00 96.00 177 ASP A O 1
ATOM 1314 N N . TYR A 1 178 ? 4.166 -9.249 13.050 1.00 97.12 178 TYR A N 1
ATOM 1315 C CA . TYR A 1 178 ? 3.718 -10.018 11.890 1.00 97.12 178 TYR A CA 1
ATOM 1316 C C . TYR A 1 178 ? 3.983 -9.290 10.573 1.00 97.12 178 TYR A C 1
ATOM 1318 O O . TYR A 1 178 ? 4.055 -8.063 10.517 1.00 97.12 178 TYR A O 1
ATOM 1326 N N . SER A 1 179 ? 4.147 -10.066 9.504 1.00 97.25 179 SER A N 1
ATOM 1327 C CA . SER A 1 179 ? 4.357 -9.551 8.153 1.00 97.25 179 SER A CA 1
ATOM 1328 C C . SER A 1 179 ? 3.125 -8.808 7.607 1.00 97.25 179 SER A C 1
ATOM 1330 O O . SER A 1 179 ? 1.991 -9.242 7.818 1.00 97.25 179 SER A O 1
ATOM 1332 N N . PHE A 1 180 ? 3.355 -7.744 6.832 1.00 97.88 180 PHE A N 1
ATOM 1333 C CA . PHE A 1 180 ? 2.339 -6.956 6.120 1.00 97.88 180 PHE A CA 1
ATOM 1334 C C . PHE A 1 180 ? 2.386 -7.234 4.603 1.00 97.88 180 PHE A C 1
ATOM 1336 O O . PHE A 1 180 ? 2.968 -6.447 3.849 1.00 97.88 180 PHE A O 1
ATOM 1343 N N . PRO A 1 181 ? 1.797 -8.345 4.115 1.00 96.56 181 PRO A N 1
ATOM 1344 C CA . PRO A 1 181 ? 1.717 -8.642 2.685 1.00 96.56 181 PRO A CA 1
ATOM 1345 C C . PRO A 1 181 ? 0.631 -7.834 1.971 1.00 96.56 181 PRO A C 1
ATOM 1347 O O . PRO A 1 181 ? 0.667 -7.715 0.751 1.00 96.56 181 PRO A O 1
ATOM 1350 N N . SER A 1 182 ? -0.350 -7.324 2.719 1.00 96.81 182 SER A N 1
ATOM 1351 C CA . SER A 1 182 ? -1.443 -6.520 2.190 1.00 96.81 182 SER A CA 1
ATOM 1352 C C . SER A 1 182 ? -0.917 -5.222 1.584 1.00 96.81 182 SER A C 1
ATOM 1354 O O . SER A 1 182 ? -0.034 -4.574 2.151 1.00 96.81 182 SER A O 1
ATOM 1356 N N . SER A 1 183 ? -1.506 -4.790 0.469 1.00 96.50 183 SER A N 1
ATOM 1357 C CA . SER A 1 183 ? -1.458 -3.378 0.077 1.00 96.50 183 SER A CA 1
ATOM 1358 C C . SER A 1 183 ? -2.070 -2.511 1.172 1.00 96.50 183 SER A C 1
ATOM 1360 O O . SER A 1 183 ? -2.882 -2.980 1.977 1.00 96.50 183 SER A O 1
ATOM 1362 N N . VAL A 1 184 ? -1.666 -1.249 1.208 1.00 98.00 184 VAL A N 1
ATOM 1363 C CA . VAL A 1 184 ? -2.225 -0.275 2.143 1.00 98.00 184 VAL A CA 1
ATOM 1364 C C . VAL A 1 184 ? -3.447 0.422 1.537 1.00 98.00 184 VAL A C 1
ATOM 1366 O O . VAL A 1 184 ? -3.627 0.405 0.324 1.00 98.00 184 VAL A O 1
ATOM 1369 N N . THR A 1 185 ? -4.253 1.075 2.368 1.00 98.38 185 THR A N 1
ATOM 1370 C CA . THR A 1 185 ? -5.330 1.976 1.936 1.00 98.38 185 THR A CA 1
ATOM 1371 C C . THR A 1 185 ? -5.029 3.371 2.462 1.00 98.38 185 THR A C 1
ATOM 1373 O O . THR A 1 185 ? -4.974 3.564 3.676 1.00 98.38 185 THR A O 1
ATOM 1376 N N . LEU A 1 186 ? -4.786 4.318 1.553 1.00 97.62 186 LEU A N 1
ATOM 1377 C CA . LEU A 1 186 ? -4.451 5.713 1.856 1.00 97.62 186 LEU A CA 1
ATOM 1378 C C . LEU A 1 186 ? -5.712 6.564 1.826 1.00 97.62 186 LEU A C 1
ATOM 1380 O O . LEU A 1 186 ? -6.457 6.483 0.851 1.00 97.62 186 LEU A O 1
ATOM 1384 N N . LEU A 1 187 ? -5.933 7.373 2.861 1.00 96.50 187 LEU A N 1
ATOM 1385 C CA . LEU A 1 187 ? -7.051 8.306 2.907 1.00 96.50 187 LEU A CA 1
ATOM 1386 C C . LEU A 1 187 ? -6.565 9.748 3.069 1.00 96.50 187 LEU A C 1
ATOM 1388 O O . LEU A 1 187 ? -5.732 10.034 3.928 1.00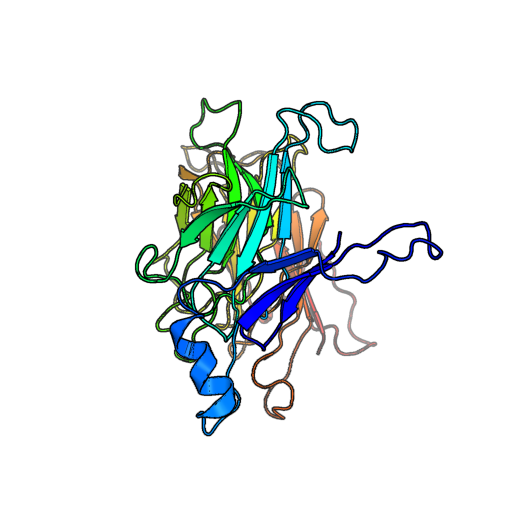 96.50 187 LEU A O 1
ATOM 1392 N N . ASP A 1 188 ? -7.164 10.615 2.263 1.00 95.12 188 ASP A N 1
ATOM 1393 C CA . ASP A 1 188 ? -7.229 12.069 2.397 1.00 95.12 188 ASP A CA 1
ATOM 1394 C C . ASP A 1 188 ? -8.687 12.386 2.779 1.00 95.12 188 ASP A C 1
ATOM 1396 O O . ASP A 1 188 ? -9.618 12.103 2.019 1.00 95.12 188 ASP A O 1
ATOM 1400 N N . THR A 1 189 ? -8.903 12.819 4.017 1.00 92.06 189 THR A N 1
ATOM 1401 C CA . THR A 1 189 ? -10.226 12.953 4.642 1.00 92.06 189 THR A CA 1
ATOM 1402 C C . THR A 1 189 ? -10.792 14.358 4.446 1.00 92.06 189 THR A C 1
ATOM 1404 O O . THR A 1 189 ? -12.014 14.510 4.379 1.00 92.06 189 THR A O 1
ATOM 1407 N N . ASP A 1 190 ? -9.937 15.375 4.337 1.00 91.25 190 ASP A N 1
ATOM 1408 C CA . ASP A 1 190 ? -10.333 16.771 4.128 1.00 91.25 190 ASP A CA 1
ATOM 1409 C C . ASP A 1 190 ? -10.245 17.216 2.649 1.00 91.25 190 ASP A C 1
ATOM 1411 O O . ASP A 1 190 ? -10.710 18.304 2.298 1.00 91.25 190 ASP A O 1
ATOM 1415 N N . SER A 1 191 ? -9.770 16.328 1.767 1.00 91.31 191 SER A N 1
ATOM 1416 C CA . SER A 1 191 ? -9.632 16.519 0.317 1.00 91.31 191 SER A CA 1
ATOM 1417 C C . SER A 1 191 ? -8.649 17.625 -0.070 1.00 91.31 191 SER A C 1
ATOM 1419 O O . SER A 1 191 ? -8.871 18.337 -1.058 1.00 91.31 191 SER A O 1
ATOM 1421 N N . ASN A 1 192 ? -7.577 17.801 0.703 1.00 91.25 192 ASN A N 1
ATOM 1422 C CA . ASN A 1 192 ? -6.562 18.821 0.444 1.00 91.25 192 ASN A CA 1
ATOM 1423 C C . ASN A 1 192 ? -5.353 18.321 -0.377 1.00 91.25 192 ASN A C 1
ATOM 1425 O O . ASN A 1 192 ? -4.458 19.110 -0.697 1.00 91.25 192 ASN A O 1
ATOM 1429 N N . GLY A 1 193 ? -5.348 17.042 -0.759 1.00 92.62 193 GLY A N 1
ATOM 1430 C CA . GLY A 1 193 ? -4.323 16.390 -1.570 1.00 92.62 193 GLY A CA 1
ATOM 1431 C C . GLY A 1 193 ? -3.241 15.672 -0.763 1.00 92.62 193 GLY A C 1
ATOM 1432 O O . GLY A 1 193 ? -2.419 14.973 -1.361 1.00 92.62 193 GLY A O 1
ATOM 1433 N N . PHE A 1 194 ? -3.223 15.815 0.564 1.00 96.06 194 PHE A N 1
ATOM 1434 C CA . PHE A 1 194 ? -2.285 15.128 1.445 1.00 96.06 194 PHE A CA 1
ATOM 1435 C C . PHE A 1 194 ? -2.918 13.881 2.063 1.00 96.06 194 PHE A C 1
ATOM 1437 O O . PHE A 1 194 ? -4.095 13.836 2.393 1.00 96.06 194 PHE A O 1
ATOM 1444 N N . VAL A 1 195 ? -2.118 12.828 2.224 1.00 97.25 195 VAL A N 1
ATOM 1445 C CA . VAL A 1 195 ? -2.565 11.639 2.953 1.00 97.25 195 VAL A CA 1
ATOM 1446 C C . VAL A 1 195 ? -2.619 11.981 4.437 1.00 97.25 195 VAL A C 1
ATOM 1448 O O . VAL A 1 195 ? -1.601 12.385 4.991 1.00 97.25 195 VAL A O 1
ATOM 1451 N N . ASP A 1 196 ? -3.754 11.722 5.082 1.00 96.19 196 ASP A N 1
ATOM 1452 C CA . ASP A 1 196 ? -3.964 11.907 6.525 1.00 96.19 196 ASP A CA 1
ATOM 1453 C C . ASP A 1 196 ? -3.683 10.640 7.325 1.00 96.19 196 ASP A C 1
ATOM 1455 O O . ASP A 1 196 ? -3.223 10.669 8.472 1.00 96.19 196 ASP A O 1
ATOM 1459 N N . LYS A 1 197 ? -4.058 9.498 6.739 1.00 96.44 197 LYS A N 1
ATOM 1460 C CA . LYS A 1 197 ? -4.046 8.211 7.425 1.00 96.44 197 LYS A CA 1
ATOM 1461 C C . LYS A 1 197 ? -3.950 7.037 6.471 1.00 96.44 197 LYS A C 1
ATOM 1463 O O . LYS A 1 197 ? -4.340 7.101 5.306 1.00 96.44 197 LYS A O 1
ATOM 1468 N N . VAL A 1 198 ? -3.448 5.933 7.011 1.00 98.38 198 VAL A N 1
ATOM 1469 C CA . VAL A 1 198 ? -3.220 4.692 6.272 1.00 98.38 198 VAL A CA 1
ATOM 1470 C C . VAL A 1 198 ? -3.762 3.512 7.056 1.00 98.38 198 VAL A C 1
ATOM 1472 O O . VAL A 1 198 ? -3.447 3.365 8.236 1.00 98.38 198 VAL A O 1
ATOM 1475 N N . TYR A 1 199 ? -4.522 2.645 6.391 1.00 98.62 199 TYR A N 1
ATOM 1476 C CA . TYR A 1 199 ? -4.961 1.368 6.946 1.00 98.62 199 TYR A CA 1
ATOM 1477 C C . TYR A 1 199 ? -4.269 0.198 6.262 1.00 98.62 199 TYR A C 1
ATOM 1479 O O . TYR A 1 199 ? -4.119 0.185 5.041 1.00 98.62 199 TYR A O 1
ATOM 1487 N N . VAL A 1 200 ? -3.864 -0.806 7.036 1.00 98.56 200 VAL A N 1
ATOM 1488 C CA . VAL A 1 200 ? -3.317 -2.052 6.486 1.00 98.56 200 VAL A CA 1
ATOM 1489 C C . VAL A 1 200 ? -3.448 -3.199 7.482 1.00 98.56 200 VAL A C 1
ATOM 1491 O O . VAL A 1 200 ? -3.257 -3.025 8.686 1.00 98.56 200 VAL A O 1
ATOM 1494 N N . GLY A 1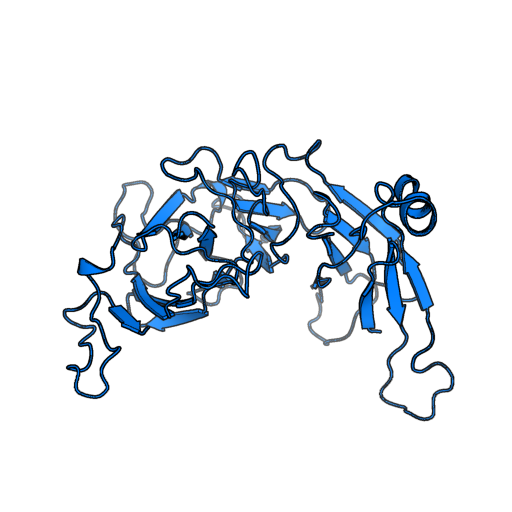 201 ? -3.788 -4.379 6.968 1.00 97.94 201 GLY A N 1
ATOM 1495 C CA . GLY A 1 201 ? -3.849 -5.607 7.752 1.00 97.94 201 GLY A CA 1
ATOM 1496 C C . GLY A 1 201 ? -2.542 -6.400 7.697 1.00 97.94 201 GLY A C 1
ATOM 1497 O O . GLY A 1 201 ? -1.854 -6.404 6.674 1.00 97.94 201 GLY A O 1
ATOM 1498 N N . ASP A 1 202 ? -2.225 -7.103 8.782 1.00 97.56 202 ASP A N 1
ATOM 1499 C CA . ASP A 1 202 ? -1.101 -8.042 8.852 1.00 97.56 202 ASP A CA 1
ATOM 1500 C C . ASP A 1 202 ? -1.548 -9.518 8.857 1.00 97.56 202 ASP A C 1
ATOM 1502 O O . ASP A 1 202 ? -2.730 -9.863 8.985 1.00 97.56 202 ASP A O 1
ATOM 1506 N N . VAL A 1 203 ? -0.584 -10.435 8.722 1.00 96.06 203 VAL A N 1
ATOM 1507 C CA . VAL A 1 203 ? -0.849 -11.887 8.806 1.00 96.06 203 VAL A CA 1
ATOM 1508 C C . VAL A 1 203 ? -1.059 -12.394 10.234 1.00 96.06 203 VAL A C 1
ATOM 1510 O O . VAL A 1 203 ? -1.378 -13.566 10.415 1.00 96.06 203 VAL A O 1
ATOM 1513 N N . GLY A 1 204 ? -0.891 -11.543 11.245 1.00 95.44 204 GLY A N 1
ATOM 1514 C CA . GLY A 1 204 ? -1.283 -11.824 12.625 1.00 95.44 204 GLY A CA 1
ATOM 1515 C C . GLY A 1 204 ? -2.780 -11.638 12.861 1.00 95.44 204 GLY A C 1
ATOM 1516 O O . GLY A 1 204 ? -3.273 -11.978 13.933 1.00 95.44 204 GLY A O 1
ATOM 1517 N N . GLY A 1 205 ? -3.502 -11.120 11.865 1.00 95.88 205 GLY A N 1
ATOM 1518 C CA . GLY A 1 205 ? -4.923 -10.822 11.952 1.00 95.88 205 GLY A CA 1
ATOM 1519 C C . GLY A 1 205 ? -5.226 -9.538 12.703 1.00 95.88 205 GLY A C 1
ATOM 1520 O O . GLY A 1 205 ? -6.302 -9.415 13.293 1.00 95.88 205 GLY A O 1
ATOM 1521 N N . GLN A 1 206 ? -4.289 -8.593 12.660 1.00 97.56 206 GLN A N 1
ATOM 1522 C CA . GLN A 1 206 ? -4.441 -7.249 13.190 1.00 97.56 206 GLN A CA 1
ATOM 1523 C C . GLN A 1 206 ? -4.682 -6.273 12.037 1.00 97.56 206 GLN A C 1
ATOM 1525 O O . GLN A 1 206 ? -4.038 -6.356 10.990 1.00 97.56 206 GLN A O 1
ATOM 1530 N N . MET A 1 207 ? -5.601 -5.331 12.239 1.00 98.00 207 MET A N 1
ATOM 1531 C CA . MET A 1 207 ? -5.798 -4.189 11.351 1.00 98.00 207 MET A CA 1
ATOM 1532 C C . MET A 1 207 ? -5.205 -2.947 12.003 1.00 98.00 207 MET A C 1
ATOM 1534 O O . MET A 1 207 ? -5.554 -2.598 13.136 1.00 98.00 207 MET A O 1
ATOM 1538 N N . TRP A 1 208 ? 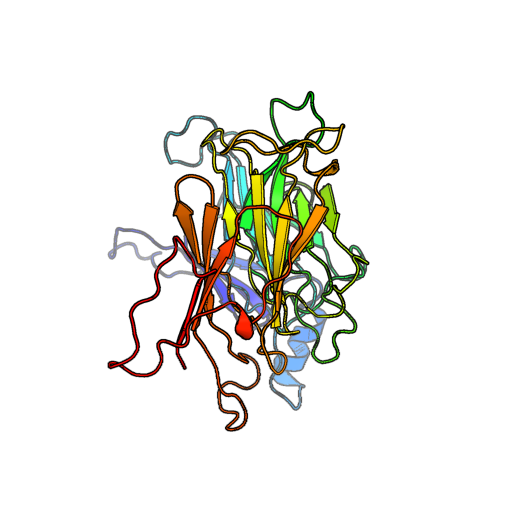-4.316 -2.284 11.277 1.00 98.50 208 TRP A N 1
ATOM 1539 C CA . TRP A 1 208 ? -3.555 -1.143 11.757 1.00 98.50 208 TRP A CA 1
ATOM 1540 C C . TRP A 1 208 ? -4.029 0.146 11.107 1.00 98.50 208 TRP A C 1
ATOM 1542 O O . TRP A 1 208 ? -4.334 0.166 9.917 1.00 98.50 208 TRP A O 1
ATOM 1552 N N . ARG A 1 209 ? -4.014 1.226 11.889 1.00 98.31 209 ARG A N 1
ATOM 1553 C CA . ARG A 1 209 ? -4.101 2.610 11.432 1.00 98.31 209 ARG A CA 1
ATOM 1554 C C . ARG A 1 209 ? -2.774 3.310 11.684 1.00 98.31 209 ARG A C 1
ATOM 1556 O O . ARG A 1 209 ? -2.248 3.248 12.795 1.00 98.31 209 ARG A O 1
ATOM 1563 N N . PHE A 1 210 ? -2.289 4.035 10.689 1.00 98.31 210 PHE A N 1
ATOM 1564 C CA . PHE A 1 210 ? -1.161 4.951 10.793 1.00 98.31 210 PHE A CA 1
ATOM 1565 C C . PHE A 1 210 ? -1.661 6.369 10.557 1.00 98.31 210 PHE A C 1
ATOM 1567 O O . PHE A 1 210 ? -2.422 6.591 9.622 1.00 98.31 210 PHE A O 1
ATOM 1574 N N . GLY A 1 211 ? -1.273 7.301 11.417 1.00 97.25 211 GLY A N 1
ATOM 1575 C CA . GLY A 1 211 ? -1.754 8.681 11.391 1.00 97.25 211 GLY A CA 1
ATOM 1576 C C . GLY A 1 211 ? -1.682 9.301 12.779 1.00 97.25 211 GLY A C 1
ATOM 1577 O O . GLY A 1 211 ? -1.242 8.655 13.737 1.00 97.25 211 GLY A O 1
ATOM 1578 N N . LYS A 1 212 ? -2.121 10.548 12.919 1.00 96.19 212 LYS A N 1
ATOM 1579 C CA . LYS A 1 212 ? -2.236 11.197 14.226 1.00 96.19 212 LYS A CA 1
ATOM 1580 C C . LYS A 1 212 ? -3.422 12.156 14.247 1.00 96.19 212 LYS A C 1
ATOM 1582 O O . LYS A 1 212 ? -3.560 13.006 13.383 1.00 96.19 212 LYS A O 1
ATOM 1587 N N . PHE A 1 213 ? -4.251 12.007 15.277 1.00 95.25 213 PHE A N 1
ATOM 1588 C CA . PHE A 1 213 ? -5.563 12.658 15.406 1.00 95.25 213 PHE A CA 1
ATOM 1589 C C . PHE A 1 213 ? -5.659 13.488 16.689 1.00 95.25 213 PHE A C 1
ATOM 1591 O O . PHE A 1 213 ? -6.733 13.704 17.246 1.00 95.25 213 PHE A O 1
ATOM 1598 N N . THR A 1 214 ? -4.504 13.891 17.215 1.00 94.38 214 THR A N 1
ATOM 1599 C CA . THR A 1 214 ? -4.392 14.717 18.414 1.00 94.38 214 THR A CA 1
ATOM 1600 C C . THR A 1 214 ? -3.375 15.821 18.185 1.00 94.38 214 THR A C 1
ATOM 1602 O O . THR A 1 214 ? -2.379 15.607 17.493 1.00 94.38 214 THR A O 1
ATOM 1605 N N . ASP A 1 215 ? -3.561 16.964 18.832 1.00 91.38 215 ASP A N 1
ATOM 1606 C CA . ASP A 1 215 ? -2.575 18.041 18.851 1.00 91.38 215 ASP A CA 1
ATOM 1607 C C . ASP A 1 215 ? -1.305 17.659 19.650 1.00 91.38 215 ASP A C 1
ATOM 1609 O O . ASP A 1 215 ? -1.150 16.547 20.169 1.00 91.38 215 ASP A O 1
ATOM 1613 N N . SER A 1 216 ? -0.355 18.592 19.760 1.00 87.50 216 SER A N 1
ATOM 1614 C CA . SER A 1 216 ? 0.877 18.404 20.545 1.00 87.50 216 SER A CA 1
ATOM 1615 C C . SER A 1 216 ? 0.645 18.295 22.061 1.00 87.50 216 SER A C 1
ATOM 1617 O O . SER A 1 216 ? 1.519 17.803 22.775 1.00 87.50 216 SER A O 1
ATOM 1619 N N . GLY A 1 217 ? -0.518 18.729 22.553 1.00 88.38 217 GLY A N 1
ATOM 1620 C CA . GLY A 1 217 ? -0.970 18.580 23.935 1.00 88.38 217 GLY A CA 1
ATOM 1621 C C . GLY A 1 217 ? -1.748 17.285 24.201 1.00 88.38 217 GLY A C 1
ATOM 1622 O O . GLY A 1 217 ? -2.070 17.015 25.358 1.00 88.38 217 GLY A O 1
ATOM 1623 N N . GLY A 1 218 ? -2.028 16.482 23.169 1.00 88.56 218 GLY A N 1
ATOM 1624 C CA . GLY A 1 218 ? -2.816 15.253 23.257 1.00 88.56 218 GLY A CA 1
ATOM 1625 C C . GLY A 1 218 ? -4.332 15.467 23.230 1.00 88.56 218 GLY A C 1
ATOM 1626 O O . GLY A 1 218 ? -5.073 14.526 23.515 1.00 88.56 218 GLY A O 1
ATOM 1627 N N . ASN A 1 219 ? -4.812 16.670 22.903 1.00 92.12 219 ASN A N 1
ATOM 1628 C CA . ASN A 1 219 ? -6.241 16.909 22.706 1.00 92.12 219 ASN A CA 1
ATOM 1629 C C . ASN A 1 219 ? -6.662 16.382 21.328 1.00 92.12 219 ASN A C 1
ATOM 1631 O O . ASN A 1 219 ? -5.901 16.567 20.378 1.00 92.12 219 ASN A O 1
ATOM 1635 N N . PRO A 1 220 ? -7.843 15.754 21.189 1.00 92.25 220 PRO A N 1
ATOM 1636 C CA . PRO A 1 220 ? -8.364 15.348 19.886 1.00 92.25 220 PRO A CA 1
ATOM 1637 C C . PRO A 1 220 ? -8.459 16.531 18.917 1.00 92.25 220 PRO A C 1
ATOM 1639 O O . PRO A 1 220 ? -8.858 17.622 19.326 1.00 92.25 220 PRO A O 1
ATOM 1642 N N . LEU A 1 221 ? -8.092 16.300 17.658 1.00 92.56 221 LEU A N 1
ATOM 1643 C CA . LEU A 1 221 ? -8.359 17.235 16.564 1.00 92.56 221 LEU A CA 1
ATOM 1644 C C . LEU A 1 221 ? -9.844 17.165 16.170 1.00 92.56 221 LEU A C 1
ATOM 1646 O O . LEU A 1 221 ? -10.506 16.147 16.398 1.00 92.56 221 LEU A O 1
ATOM 1650 N N . ASP A 1 222 ? -10.371 18.253 15.611 1.00 89.75 222 ASP A N 1
ATOM 1651 C CA . ASP A 1 222 ? -11.746 18.294 15.115 1.00 89.75 222 ASP A CA 1
ATOM 1652 C C . ASP A 1 222 ? -11.849 17.456 13.835 1.00 89.75 222 ASP A C 1
ATOM 1654 O O . ASP A 1 222 ? -11.075 17.645 12.910 1.00 89.75 222 ASP A O 1
ATOM 1658 N N . PHE A 1 223 ? -12.805 16.530 13.750 1.00 86.25 223 PHE A N 1
ATOM 1659 C CA . PHE A 1 223 ? -13.001 15.735 12.531 1.00 86.25 223 PHE A CA 1
ATOM 1660 C C . PHE A 1 223 ? -13.438 16.638 11.356 1.00 86.25 223 PHE A C 1
ATOM 1662 O O . PHE A 1 223 ? -14.372 17.429 11.547 1.00 86.25 223 PHE A O 1
ATOM 1669 N N . PRO A 1 224 ? -12.880 16.486 10.136 1.00 89.25 224 PRO A N 1
ATOM 1670 C CA . PRO A 1 224 ? -12.010 15.400 9.656 1.00 89.25 224 PRO A CA 1
ATOM 1671 C C . PRO A 1 224 ? -10.491 15.617 9.808 1.00 89.25 224 PRO A C 1
ATOM 1673 O O . PRO A 1 224 ? -9.732 14.812 9.275 1.00 89.25 224 PRO A O 1
ATOM 1676 N N . ASP A 1 225 ? -10.050 16.653 10.520 1.00 91.44 225 ASP A N 1
ATOM 1677 C CA . ASP A 1 225 ? -8.649 17.078 10.565 1.00 91.44 225 ASP A CA 1
ATOM 1678 C C . ASP A 1 225 ? -7.716 16.010 11.170 1.00 91.44 225 ASP A C 1
ATOM 1680 O O . ASP A 1 225 ? -8.017 15.348 12.174 1.00 91.44 225 ASP A O 1
ATOM 1684 N N . ALA A 1 226 ? -6.519 15.906 10.593 1.00 94.06 226 ALA A N 1
ATOM 1685 C CA . ALA A 1 226 ? -5.418 15.087 11.080 1.00 94.06 226 ALA A CA 1
ATOM 1686 C C . ALA A 1 226 ? -4.105 15.889 11.112 1.00 94.06 226 ALA A C 1
ATOM 1688 O O . ALA A 1 226 ? -3.952 16.929 10.477 1.00 94.06 226 ALA A O 1
ATOM 1689 N N . ASP A 1 227 ? -3.123 15.412 11.879 1.00 95.06 227 ASP A N 1
ATOM 1690 C CA . ASP A 1 227 ? -1.754 15.925 11.796 1.00 95.06 227 ASP A CA 1
ATOM 1691 C C . ASP A 1 227 ? -1.094 15.320 10.552 1.00 95.06 227 ASP A C 1
ATOM 1693 O O . ASP A 1 227 ? -0.613 14.192 10.590 1.00 95.06 227 ASP A O 1
ATOM 1697 N N . GLU A 1 228 ? -1.086 16.057 9.446 1.00 94.50 228 GLU A N 1
ATOM 1698 C CA . GLU A 1 228 ? -0.558 15.618 8.143 1.00 94.50 228 GLU A CA 1
ATOM 1699 C C . GLU A 1 228 ? 0.970 15.481 8.085 1.00 94.50 228 GLU A C 1
ATOM 1701 O O . GLU A 1 228 ? 1.525 14.972 7.106 1.00 94.50 228 GLU A O 1
ATOM 1706 N N . ASN A 1 229 ? 1.692 15.932 9.115 1.00 95.94 229 ASN A N 1
ATOM 1707 C CA . ASN A 1 229 ? 3.130 15.737 9.166 1.00 95.94 229 ASN A CA 1
ATOM 1708 C C . ASN A 1 229 ? 3.433 14.270 9.506 1.00 95.94 229 ASN A C 1
ATOM 1710 O O . ASN A 1 229 ? 3.402 13.848 10.668 1.00 95.94 229 ASN A O 1
ATOM 1714 N N . ILE A 1 230 ? 3.831 13.499 8.490 1.00 97.25 230 ILE A N 1
ATOM 1715 C CA . ILE A 1 230 ? 4.106 12.058 8.599 1.00 97.25 230 ILE A CA 1
ATOM 1716 C C . ILE A 1 230 ? 5.172 11.729 9.658 1.00 97.25 230 ILE A C 1
ATOM 1718 O O . ILE A 1 230 ? 5.242 10.615 10.193 1.00 97.25 230 ILE A O 1
ATOM 1722 N N . THR A 1 231 ? 6.028 12.694 10.008 1.00 96.69 231 THR A N 1
ATOM 1723 C CA . THR A 1 231 ? 7.040 12.499 11.050 1.00 96.69 231 THR A CA 1
ATOM 1724 C C . THR A 1 231 ? 6.415 12.337 12.437 1.00 96.69 231 THR A C 1
ATOM 1726 O O . THR A 1 231 ? 6.957 11.563 13.234 1.00 96.69 231 THR A O 1
ATOM 1729 N N . ASN A 1 232 ? 5.252 12.950 12.676 1.00 96.00 232 ASN A N 1
ATOM 1730 C CA . ASN A 1 232 ? 4.500 12.908 13.929 1.00 96.00 232 ASN A CA 1
ATOM 1731 C C . ASN A 1 232 ? 3.545 11.712 14.038 1.00 96.00 232 ASN A C 1
ATOM 1733 O O . ASN A 1 232 ? 3.038 11.443 15.129 1.00 96.00 232 ASN A O 1
ATOM 1737 N N . TRP A 1 233 ? 3.283 11.005 12.937 1.00 96.88 233 TRP A N 1
ATOM 1738 C CA . TRP A 1 233 ? 2.332 9.896 12.908 1.00 96.88 233 TRP A CA 1
ATOM 1739 C C . TRP A 1 233 ? 2.704 8.772 13.865 1.00 96.88 233 TRP A C 1
ATOM 1741 O O . TRP A 1 233 ? 3.881 8.458 14.083 1.00 96.88 233 TRP A O 1
ATOM 1751 N N . THR A 1 234 ? 1.671 8.116 14.380 1.00 96.25 234 THR A N 1
ATOM 1752 C CA . THR A 1 234 ? 1.779 6.919 15.206 1.00 96.25 234 THR A CA 1
ATOM 1753 C C . THR A 1 234 ? 1.074 5.752 14.525 1.00 96.25 234 THR A C 1
ATOM 1755 O O . THR A 1 234 ? 0.388 5.924 13.519 1.00 96.25 234 THR A O 1
ATOM 1758 N N . ALA A 1 235 ? 1.287 4.548 15.050 1.00 97.62 235 ALA A N 1
ATOM 1759 C CA . ALA A 1 235 ? 0.630 3.333 14.593 1.00 97.62 235 ALA A CA 1
ATOM 1760 C C . ALA A 1 235 ? -0.251 2.783 15.720 1.00 97.62 235 ALA A C 1
ATOM 1762 O O . ALA A 1 235 ? 0.194 2.706 16.866 1.00 97.62 235 ALA A O 1
ATOM 1763 N N . GLN A 1 236 ? -1.482 2.400 15.390 1.00 97.38 236 GLN A N 1
ATOM 1764 C CA . GLN A 1 236 ? -2.481 1.892 16.325 1.00 97.38 236 GLN A CA 1
ATOM 1765 C C . GLN A 1 236 ? -3.153 0.650 15.745 1.00 97.38 236 GLN A C 1
ATOM 1767 O O . GLN A 1 236 ? -3.639 0.676 14.617 1.00 97.38 236 GLN A O 1
ATOM 1772 N N . ILE A 1 237 ? -3.253 -0.416 16.537 1.00 97.94 237 ILE A N 1
ATOM 1773 C CA . ILE A 1 237 ? -4.100 -1.563 16.196 1.00 97.94 237 ILE A CA 1
ATOM 1774 C C . ILE A 1 237 ? -5.549 -1.161 16.463 1.00 97.94 237 ILE A C 1
ATOM 1776 O O . ILE A 1 237 ? -5.921 -0.931 17.618 1.00 97.94 237 ILE A O 1
ATOM 1780 N N . ILE A 1 238 ? -6.363 -1.079 15.415 1.00 97.69 238 ILE A N 1
ATOM 1781 C CA . ILE A 1 238 ? -7.790 -0.750 15.537 1.00 97.69 238 ILE A CA 1
ATOM 1782 C C . ILE A 1 238 ? -8.642 -1.997 15.759 1.00 97.69 238 ILE A C 1
ATOM 1784 O O . ILE A 1 238 ? -9.674 -1.928 16.420 1.00 97.69 238 ILE A O 1
ATOM 1788 N N . PHE A 1 239 ? -8.194 -3.150 15.259 1.00 97.94 239 PHE A N 1
ATOM 1789 C CA . PHE A 1 239 ? -8.918 -4.408 15.376 1.00 97.94 239 PHE A CA 1
ATOM 1790 C C . PHE A 1 239 ? -7.966 -5.598 15.450 1.00 97.94 239 PHE A C 1
ATOM 1792 O O . PHE A 1 239 ? -6.956 -5.631 14.748 1.00 97.94 239 PHE A O 1
ATOM 1799 N N . ASN A 1 240 ? -8.319 -6.586 16.269 1.00 96.56 240 ASN A N 1
ATOM 1800 C CA . ASN A 1 240 ? -7.640 -7.871 16.347 1.00 96.56 240 ASN A CA 1
ATOM 1801 C C . ASN A 1 240 ? -8.652 -9.018 16.198 1.00 96.56 240 ASN A C 1
ATOM 1803 O O . ASN A 1 240 ? -9.584 -9.157 16.997 1.00 96.56 240 ASN A O 1
ATOM 1807 N N . SER A 1 241 ? -8.467 -9.834 15.161 1.00 93.38 241 SER A N 1
ATOM 1808 C CA . SER A 1 241 ? -9.315 -10.994 14.874 1.00 93.38 241 SER A CA 1
ATOM 1809 C C . SER A 1 241 ? -9.089 -12.136 15.872 1.00 93.38 241 SER A C 1
ATOM 1811 O O . SER A 1 241 ? -8.024 -12.273 16.480 1.00 93.38 241 SER A O 1
ATOM 1813 N N . THR A 1 242 ? -10.080 -13.017 16.032 1.00 86.44 242 THR A N 1
ATOM 1814 C CA . THR A 1 242 ? -9.857 -14.254 16.794 1.00 86.44 242 THR A CA 1
ATOM 1815 C C . THR A 1 242 ? -9.054 -15.252 15.961 1.00 86.44 242 THR A C 1
ATOM 1817 O O . THR A 1 242 ? -9.199 -15.317 14.746 1.00 86.44 242 THR A O 1
ATOM 1820 N N . ASN A 1 243 ? -8.205 -16.062 16.603 1.00 84.50 243 ASN A N 1
ATOM 1821 C CA . ASN A 1 243 ? -7.391 -17.101 15.948 1.00 84.50 243 ASN A CA 1
ATOM 1822 C C . ASN A 1 243 ? -6.432 -16.602 14.842 1.00 84.50 243 ASN A C 1
ATOM 1824 O O . ASN A 1 243 ? -6.044 -17.399 13.990 1.00 84.50 243 ASN A O 1
ATOM 1828 N N . ALA A 1 244 ? -6.028 -15.326 14.869 1.00 83.44 244 ALA A N 1
ATOM 1829 C CA . ALA A 1 244 ? -5.048 -14.741 13.945 1.00 83.44 244 ALA A CA 1
ATOM 1830 C C . ALA A 1 244 ? -5.406 -14.942 12.459 1.00 83.44 244 ALA A C 1
ATOM 1832 O O . ALA A 1 244 ? -4.640 -15.501 11.666 1.00 83.44 244 ALA A O 1
ATOM 1833 N N . ARG A 1 245 ? -6.612 -14.513 12.074 1.00 90.94 245 ARG A N 1
ATOM 1834 C CA . ARG A 1 245 ? -7.087 -14.616 10.692 1.00 90.94 245 ARG A CA 1
ATOM 1835 C C . ARG A 1 245 ? -6.356 -13.616 9.811 1.00 90.94 245 ARG A C 1
ATOM 1837 O O . ARG A 1 245 ? -6.486 -12.414 9.991 1.00 90.94 245 ARG A O 1
ATOM 1844 N N . ARG A 1 246 ? -5.592 -14.125 8.850 1.00 93.31 246 ARG A N 1
ATOM 1845 C CA . ARG A 1 246 ? -4.626 -13.337 8.077 1.00 93.31 246 ARG A CA 1
ATOM 1846 C C . ARG A 1 246 ? -5.307 -12.327 7.155 1.00 93.31 246 ARG A C 1
ATOM 1848 O O . ARG A 1 246 ? -6.286 -12.670 6.490 1.00 93.31 246 ARG A O 1
ATOM 1855 N N . PHE A 1 247 ? -4.717 -11.141 7.034 1.00 95.62 247 PHE A N 1
ATOM 1856 C CA . PHE A 1 247 ? -5.069 -10.160 6.012 1.00 95.62 247 PHE A CA 1
ATOM 1857 C C . PHE A 1 247 ? -4.003 -10.134 4.908 1.00 95.62 247 PHE A C 1
ATOM 1859 O O . PHE A 1 247 ? -2.835 -9.846 5.157 1.00 95.62 247 PHE A O 1
ATOM 1866 N N . PHE A 1 248 ? -4.411 -10.447 3.676 1.00 95.00 248 PHE A N 1
ATOM 1867 C CA . PHE A 1 248 ? -3.558 -10.384 2.476 1.00 95.00 248 PHE A CA 1
ATOM 1868 C C . PHE A 1 248 ? -3.985 -9.299 1.483 1.00 95.00 248 PHE A C 1
ATOM 1870 O O . PHE A 1 248 ? -3.285 -9.070 0.498 1.00 95.00 248 PHE A O 1
ATOM 1877 N N . TYR A 1 249 ? -5.127 -8.660 1.720 1.00 95.50 249 TYR A N 1
ATOM 1878 C CA . TYR A 1 249 ? -5.722 -7.677 0.825 1.00 95.50 249 TYR A CA 1
ATOM 1879 C C . TYR A 1 249 ? -6.069 -6.400 1.591 1.00 95.50 249 TYR A C 1
ATOM 1881 O O . TYR A 1 249 ? -6.419 -6.488 2.774 1.00 95.50 249 TYR A O 1
ATOM 1889 N N . PRO A 1 250 ? -5.977 -5.234 0.923 1.00 96.88 250 PRO A N 1
ATOM 1890 C CA . PRO A 1 250 ? -6.241 -3.949 1.552 1.00 96.88 250 PRO A CA 1
ATOM 1891 C C . PRO A 1 250 ? -7.690 -3.863 2.046 1.00 96.88 250 PRO A C 1
ATOM 1893 O O . PRO A 1 250 ? -8.592 -4.417 1.406 1.00 96.88 250 PRO A O 1
ATOM 1896 N N . PRO A 1 251 ? -7.946 -3.150 3.155 1.00 97.75 251 PRO A N 1
ATOM 1897 C CA . PRO A 1 251 ? -9.307 -2.829 3.547 1.00 97.75 251 PRO A CA 1
ATOM 1898 C C . PRO A 1 251 ? -9.950 -1.843 2.567 1.00 97.75 251 PRO A C 1
ATOM 1900 O O . PRO A 1 251 ? -9.281 -1.037 1.923 1.00 97.75 251 PRO A O 1
ATOM 1903 N N . SER A 1 252 ? -11.275 -1.853 2.513 1.00 97.56 252 SER A N 1
ATOM 1904 C CA . SER A 1 252 ? -12.069 -0.780 1.912 1.00 97.56 252 SER A CA 1
ATOM 1905 C C . SER A 1 252 ? -12.597 0.112 3.022 1.00 97.56 252 SER A C 1
ATOM 1907 O O . SER A 1 252 ? -13.060 -0.394 4.041 1.00 97.56 252 SER A O 1
ATOM 1909 N N . VAL A 1 253 ? -12.531 1.428 2.844 1.00 96.94 253 VAL A N 1
ATOM 1910 C CA . VAL A 1 253 ? -12.932 2.376 3.885 1.00 96.94 253 VAL A CA 1
ATOM 1911 C C . VAL A 1 253 ? -14.056 3.264 3.372 1.00 96.94 253 VAL A C 1
ATOM 1913 O O . VAL A 1 253 ? -13.964 3.806 2.273 1.00 96.94 253 VAL A O 1
ATOM 1916 N N . ALA A 1 254 ? -15.113 3.403 4.168 1.00 95.06 254 ALA A N 1
ATOM 1917 C CA . ALA A 1 254 ? -16.173 4.379 3.952 1.00 95.06 254 ALA A CA 1
ATOM 1918 C C . ALA A 1 254 ? -16.091 5.464 5.032 1.00 95.06 254 ALA A C 1
ATOM 1920 O O . ALA A 1 254 ? -16.065 5.156 6.224 1.00 95.06 254 ALA A O 1
ATOM 1921 N N . LEU A 1 255 ? -16.029 6.725 4.602 1.00 92.00 255 LEU A N 1
ATOM 1922 C CA . LEU A 1 255 ? -15.983 7.883 5.490 1.00 92.00 255 LEU A CA 1
ATOM 1923 C C . LEU A 1 255 ? -17.396 8.220 5.974 1.00 92.00 255 LEU A C 1
ATOM 1925 O O . LEU A 1 255 ? -18.289 8.465 5.163 1.00 92.00 255 LEU A O 1
ATOM 1929 N N . GLU A 1 256 ? -17.584 8.262 7.288 1.00 90.31 256 GLU A N 1
ATOM 1930 C CA . GLU A 1 256 ? -18.823 8.687 7.935 1.00 90.31 256 GLU A CA 1
ATOM 1931 C C . GLU A 1 256 ? -18.577 9.952 8.764 1.00 90.31 256 GLU A C 1
ATOM 1933 O O . GLU A 1 256 ? -17.444 10.359 9.023 1.00 90.31 256 GLU A O 1
ATOM 1938 N N . THR A 1 257 ? -19.647 10.617 9.207 1.00 86.25 257 THR A N 1
ATOM 1939 C CA . THR A 1 257 ? -19.485 11.804 10.062 1.00 86.25 257 THR A CA 1
ATOM 1940 C C . THR A 1 257 ? -18.954 11.395 11.442 1.00 86.25 257 THR A C 1
ATOM 1942 O O . THR A 1 257 ? -19.707 10.900 12.283 1.00 86.25 257 THR A O 1
ATOM 1945 N N . GLY A 1 258 ? -17.660 11.631 11.680 1.00 87.62 258 GLY A N 1
ATOM 1946 C CA . GLY A 1 258 ? -16.985 11.422 12.965 1.00 87.62 258 GLY A CA 1
ATOM 1947 C C . GLY A 1 258 ? -16.364 10.037 13.179 1.00 87.62 258 GLY A C 1
ATOM 1948 O O . GLY A 1 258 ? -15.931 9.750 14.294 1.00 87.62 258 GLY A O 1
ATOM 1949 N N . TYR A 1 259 ? -16.356 9.164 12.169 1.00 92.75 259 TYR A N 1
ATOM 1950 C CA . TYR A 1 259 ? -15.684 7.861 12.212 1.00 92.75 259 TYR A CA 1
ATOM 1951 C C . TYR A 1 259 ? -15.498 7.294 10.803 1.00 92.75 259 TYR A C 1
ATOM 1953 O O . TYR A 1 259 ? -16.172 7.708 9.864 1.00 92.75 259 TYR A O 1
ATOM 1961 N N . ASP A 1 260 ? -14.638 6.289 10.682 1.00 95.19 260 ASP A N 1
ATOM 1962 C CA . ASP A 1 260 ? -14.463 5.522 9.454 1.00 95.19 260 ASP A CA 1
ATOM 1963 C C . ASP A 1 260 ? -15.050 4.115 9.621 1.00 95.19 260 ASP A C 1
ATOM 1965 O O . ASP A 1 260 ? -14.919 3.490 10.677 1.00 95.19 260 ASP A O 1
ATOM 1969 N N . LEU A 1 261 ? -15.687 3.587 8.578 1.00 96.56 261 LEU A N 1
ATOM 1970 C CA . LEU A 1 261 ? -16.050 2.174 8.493 1.00 96.56 261 LEU A CA 1
ATOM 1971 C C . LEU A 1 261 ? -14.993 1.437 7.681 1.00 96.56 261 LEU A C 1
ATOM 1973 O O . LEU A 1 261 ? -14.880 1.632 6.473 1.00 96.56 261 LEU A O 1
ATOM 1977 N N . VAL A 1 262 ? -14.234 0.575 8.350 1.00 97.81 262 VAL A N 1
ATOM 1978 C CA . VAL A 1 262 ? -13.155 -0.221 7.765 1.00 97.81 262 VAL A CA 1
ATOM 1979 C C . VAL A 1 262 ? -13.679 -1.623 7.473 1.00 97.81 262 VAL A C 1
ATOM 1981 O O . VAL A 1 262 ? -13.863 -2.436 8.382 1.00 97.81 262 VAL A O 1
ATOM 1984 N N . LEU A 1 263 ? -13.933 -1.906 6.197 1.00 97.62 263 LEU A N 1
ATOM 1985 C CA . LEU A 1 263 ? -14.341 -3.214 5.700 1.00 97.62 263 LEU A CA 1
ATOM 1986 C C . LEU A 1 263 ? -13.114 -4.027 5.293 1.00 97.62 263 LEU A C 1
ATOM 1988 O O . LEU A 1 263 ? -12.260 -3.555 4.546 1.00 97.62 263 LEU A O 1
ATOM 1992 N N . MET A 1 264 ? -13.030 -5.267 5.756 1.00 96.44 264 MET A N 1
ATOM 1993 C CA . MET A 1 264 ? -11.857 -6.115 5.550 1.00 96.44 264 MET A CA 1
ATOM 1994 C C . MET A 1 264 ? -12.248 -7.586 5.462 1.00 96.44 264 MET A C 1
ATOM 1996 O O . MET A 1 264 ? -13.094 -8.059 6.217 1.00 96.44 264 MET A O 1
ATOM 2000 N N . GLY A 1 265 ? -11.621 -8.315 4.542 1.00 95.31 265 GLY A N 1
ATOM 2001 C CA . GLY A 1 265 ? -11.787 -9.760 4.393 1.00 95.31 265 GLY A CA 1
ATOM 2002 C C . GLY A 1 265 ? -10.530 -10.494 4.837 1.00 95.31 265 GLY A C 1
ATOM 2003 O O . GLY A 1 265 ? -9.422 -10.099 4.471 1.00 95.31 265 GLY A O 1
ATOM 2004 N N . THR A 1 266 ? -10.687 -11.565 5.610 1.00 94.31 266 THR A N 1
ATOM 2005 C CA . THR A 1 266 ? -9.567 -12.450 5.942 1.00 94.31 266 THR A CA 1
ATOM 2006 C C . THR A 1 266 ? -9.413 -13.545 4.902 1.00 94.31 266 THR A C 1
ATOM 2008 O O . THR A 1 266 ? -10.358 -13.902 4.202 1.00 94.31 266 THR A O 1
ATOM 2011 N N . GLY A 1 267 ? -8.211 -14.096 4.806 1.00 91.19 267 GLY A N 1
ATOM 2012 C CA . GLY A 1 267 ? -7.928 -15.217 3.922 1.00 91.19 267 GLY A CA 1
ATOM 2013 C C . GLY A 1 267 ? -6.445 -15.518 3.877 1.00 91.19 267 GLY A C 1
ATOM 2014 O O . GLY A 1 267 ? -5.618 -14.610 3.928 1.00 91.19 267 GLY A O 1
ATOM 2015 N N . ASN A 1 268 ? -6.086 -16.793 3.749 1.00 89.31 268 ASN A N 1
ATOM 2016 C CA . ASN A 1 268 ? -4.696 -17.187 3.552 1.00 89.31 268 ASN A CA 1
ATOM 2017 C C . ASN A 1 268 ? -4.411 -17.393 2.063 1.00 89.31 268 ASN A C 1
ATOM 2019 O O . ASN A 1 268 ? -4.574 -18.493 1.542 1.00 89.31 268 ASN A O 1
ATOM 2023 N N . ARG A 1 269 ? -3.963 -16.340 1.369 1.00 88.06 269 ARG A N 1
ATOM 2024 C CA . ARG A 1 269 ? -3.660 -16.418 -0.072 1.00 88.06 269 ARG A CA 1
ATOM 2025 C C . ARG A 1 269 ? -2.592 -17.468 -0.396 1.00 88.06 269 ARG A C 1
ATOM 2027 O O . ARG A 1 269 ? -2.625 -18.045 -1.477 1.00 88.06 269 ARG A O 1
ATOM 2034 N N . GLU A 1 270 ? -1.685 -17.731 0.540 1.00 87.88 270 GLU A N 1
ATOM 2035 C CA . GLU A 1 270 ? -0.627 -18.733 0.381 1.00 87.88 270 GLU A CA 1
ATOM 2036 C C . GLU A 1 270 ? -1.094 -20.181 0.529 1.00 87.88 270 GLU A C 1
ATOM 2038 O O . GLU A 1 270 ? -0.409 -21.097 0.083 1.00 87.88 270 GLU A O 1
ATOM 2043 N N . ASP A 1 271 ? -2.261 -20.392 1.132 1.00 87.69 271 ASP A N 1
ATOM 2044 C CA . ASP A 1 271 ? -2.872 -21.709 1.298 1.00 87.69 271 ASP A CA 1
ATOM 2045 C C . ASP A 1 271 ? -4.385 -21.606 1.079 1.00 87.69 271 ASP A C 1
ATOM 2047 O O . ASP A 1 271 ? -5.198 -21.891 1.957 1.00 87.69 271 ASP A O 1
ATOM 2051 N N . ALA A 1 272 ? -4.771 -21.136 -0.110 1.00 84.62 272 ALA A N 1
ATOM 2052 C CA . ALA A 1 272 ? -6.168 -20.849 -0.439 1.00 84.62 272 ALA A CA 1
ATOM 2053 C C . ALA A 1 272 ? -7.070 -22.100 -0.449 1.00 84.62 272 ALA A C 1
ATOM 2055 O O . ALA A 1 272 ? -8.288 -21.985 -0.361 1.00 84.62 272 ALA A O 1
ATOM 2056 N N . CYS A 1 273 ? -6.483 -23.296 -0.578 1.00 83.44 273 CYS A N 1
ATOM 2057 C CA . CYS A 1 273 ? -7.201 -24.576 -0.550 1.00 83.44 273 CYS A CA 1
ATOM 2058 C C . CYS A 1 273 ? -7.166 -25.253 0.832 1.00 83.44 273 CYS A C 1
ATOM 2060 O O . CYS A 1 273 ? -7.676 -26.367 0.981 1.00 83.44 273 CYS A O 1
ATOM 2062 N N . GLY A 1 274 ? -6.549 -24.618 1.832 1.00 80.00 274 GLY A N 1
ATOM 2063 C CA . GLY A 1 274 ? -6.446 -25.153 3.180 1.00 80.00 274 GLY A CA 1
ATOM 2064 C C . GLY A 1 274 ? -7.816 -25.246 3.849 1.00 80.00 274 GLY A C 1
ATOM 2065 O O . GLY A 1 274 ? -8.450 -24.241 4.143 1.00 80.00 274 GLY A O 1
ATOM 2066 N N . ALA A 1 275 ? -8.266 -26.458 4.177 1.00 72.38 275 ALA A N 1
ATOM 2067 C CA . ALA A 1 275 ? -9.564 -26.691 4.828 1.00 72.38 275 ALA A CA 1
ATOM 2068 C C . ALA A 1 275 ? -9.622 -26.259 6.314 1.00 72.38 275 ALA A C 1
ATOM 2070 O O . ALA A 1 275 ? -10.577 -26.583 7.019 1.00 72.38 275 ALA A O 1
ATOM 2071 N N . GLY A 1 276 ? -8.574 -25.595 6.811 1.00 68.81 276 GLY A N 1
ATOM 2072 C CA . GLY A 1 276 ? -8.422 -25.188 8.208 1.00 68.81 276 GLY A CA 1
ATOM 2073 C C . GLY A 1 276 ? -8.731 -23.716 8.488 1.00 68.81 276 GLY A C 1
ATOM 2074 O O . GLY A 1 276 ? -8.735 -23.339 9.660 1.00 68.81 276 GLY A O 1
ATOM 2075 N N . SER A 1 277 ? -8.972 -22.881 7.467 1.00 71.81 277 SER A N 1
ATOM 2076 C CA . SER A 1 277 ? -9.365 -21.482 7.669 1.00 71.81 277 SER A CA 1
ATOM 2077 C C . SER A 1 277 ? -10.887 -21.338 7.742 1.00 71.81 277 SER A C 1
ATOM 2079 O O . SER A 1 277 ? -11.647 -22.043 7.085 1.00 71.81 277 SER A O 1
ATOM 2081 N N . SER A 1 278 ? -11.344 -20.430 8.600 1.00 81.81 278 SER A N 1
ATOM 2082 C CA . SER A 1 278 ? -12.759 -20.081 8.777 1.00 81.81 278 SER A CA 1
ATOM 2083 C C . SER A 1 278 ? -12.916 -18.600 8.432 1.00 81.81 278 SER A C 1
ATOM 2085 O O . SER A 1 278 ? -13.147 -17.771 9.297 1.00 81.81 278 SER A O 1
ATOM 2087 N N . ASP A 1 279 ? -12.616 -18.230 7.198 1.00 90.50 279 ASP A N 1
ATOM 2088 C CA . ASP A 1 279 ? -12.465 -16.823 6.826 1.00 90.50 279 ASP A CA 1
ATOM 2089 C C . ASP A 1 279 ? -13.739 -15.994 7.031 1.00 90.50 279 ASP A C 1
ATOM 2091 O O . ASP A 1 279 ? -14.841 -16.531 7.085 1.00 90.50 279 ASP A O 1
ATOM 2095 N N . ARG A 1 280 ? -13.568 -14.685 7.232 1.00 92.75 280 ARG A N 1
ATOM 2096 C CA . ARG A 1 280 ? -14.646 -13.759 7.581 1.00 92.75 280 ARG A CA 1
ATOM 2097 C C . ARG A 1 280 ? -14.499 -12.439 6.854 1.00 92.75 280 ARG A C 1
ATOM 2099 O O . ARG A 1 280 ? -13.394 -12.022 6.504 1.00 92.75 280 ARG A O 1
ATOM 2106 N N . ILE A 1 281 ? -15.626 -11.757 6.706 1.00 95.25 281 ILE A N 1
ATOM 2107 C CA . ILE A 1 281 ? -15.664 -10.340 6.358 1.00 95.25 281 ILE A CA 1
ATOM 2108 C C . ILE A 1 281 ? -16.044 -9.571 7.618 1.00 95.25 281 ILE A C 1
ATOM 2110 O O . ILE A 1 281 ? -17.020 -9.906 8.286 1.00 95.25 281 ILE A O 1
ATOM 2114 N N . TYR A 1 282 ? -15.272 -8.538 7.927 1.00 96.75 282 TYR A N 1
ATOM 2115 C CA . TYR A 1 282 ? -15.509 -7.619 9.029 1.00 96.75 282 TYR A CA 1
ATOM 2116 C C . TYR A 1 282 ? -15.832 -6.234 8.492 1.00 96.75 282 TYR A C 1
ATOM 2118 O O . TYR A 1 282 ? -15.303 -5.815 7.463 1.00 96.75 282 TYR A O 1
ATOM 2126 N N . CYS A 1 283 ? -16.632 -5.502 9.250 1.00 96.88 283 CYS A N 1
ATOM 2127 C CA . CYS A 1 283 ? -16.750 -4.059 9.171 1.00 96.88 283 CYS A CA 1
ATOM 2128 C C . CYS A 1 283 ? -16.519 -3.511 10.574 1.00 96.88 283 CYS A C 1
ATOM 2130 O O . CYS A 1 283 ? -17.235 -3.887 11.501 1.00 96.88 283 CYS A O 1
ATOM 2132 N N . VAL A 1 284 ? -15.511 -2.659 10.736 1.00 97.19 284 VAL A N 1
ATOM 2133 C CA . VAL A 1 284 ? -15.122 -2.094 12.029 1.00 97.19 284 VAL A CA 1
ATOM 2134 C C . VAL A 1 284 ? -15.250 -0.584 11.990 1.00 97.19 284 VAL A C 1
ATOM 2136 O O . VAL A 1 284 ? -14.772 0.070 11.068 1.00 97.19 284 VAL A O 1
ATOM 2139 N N . LYS A 1 285 ? -15.890 -0.039 13.020 1.00 96.06 285 LYS A N 1
ATOM 2140 C CA . LYS A 1 285 ? -16.017 1.390 13.255 1.00 96.06 285 LYS A CA 1
ATOM 2141 C C . LYS A 1 285 ? -14.757 1.909 13.932 1.00 96.06 285 LYS A C 1
ATOM 2143 O O . LYS A 1 285 ? -14.492 1.582 15.086 1.00 96.06 285 LYS A O 1
ATOM 2148 N N . ASP A 1 286 ? -14.017 2.756 13.235 1.00 95.81 286 ASP A N 1
ATOM 2149 C CA . ASP A 1 286 ? -12.860 3.439 13.785 1.00 95.81 286 ASP A CA 1
ATOM 2150 C C . ASP A 1 286 ? -13.176 4.908 14.086 1.00 95.81 286 ASP A C 1
ATOM 2152 O O . ASP A 1 286 ? -13.385 5.714 13.186 1.00 95.81 286 ASP A O 1
ATOM 2156 N N . THR A 1 287 ? -13.192 5.263 15.370 1.00 93.31 287 THR A N 1
ATOM 2157 C CA . THR A 1 287 ? -13.425 6.637 15.848 1.00 93.31 287 THR A CA 1
ATOM 2158 C C . THR A 1 287 ? -12.123 7.406 16.098 1.00 93.31 287 THR A C 1
ATOM 2160 O O . THR A 1 287 ? -12.099 8.324 16.917 1.00 93.31 287 THR A O 1
ATOM 2163 N N . HIS A 1 288 ? -11.005 6.946 15.531 1.00 93.25 288 HIS A N 1
ATOM 2164 C CA . HIS A 1 288 ? -9.669 7.538 15.687 1.00 93.25 288 HIS A CA 1
ATOM 2165 C C . HIS A 1 288 ? -9.104 7.510 17.116 1.00 93.25 288 HIS A C 1
ATOM 2167 O O . HIS A 1 288 ? -8.056 8.087 17.404 1.00 93.25 288 HIS A O 1
ATOM 2173 N N . ALA A 1 289 ? -9.744 6.756 18.012 1.00 89.69 289 ALA A N 1
ATOM 2174 C CA . ALA A 1 289 ? -9.297 6.563 19.385 1.00 89.69 289 ALA A CA 1
ATOM 2175 C C . ALA A 1 289 ? -8.104 5.593 19.469 1.00 89.69 289 ALA A C 1
ATOM 2177 O O . ALA A 1 289 ? -7.829 4.815 18.551 1.00 89.69 289 ALA A O 1
ATOM 2178 N N . ALA A 1 290 ? -7.403 5.611 20.603 1.00 91.00 290 ALA A N 1
ATOM 2179 C CA . ALA A 1 290 ? -6.372 4.631 20.947 1.00 91.00 290 ALA A CA 1
ATOM 2180 C C . ALA A 1 290 ? -7.007 3.387 21.599 1.00 91.00 290 ALA A C 1
ATOM 2182 O O . ALA A 1 290 ? -6.752 3.070 22.760 1.00 91.00 290 ALA A O 1
ATOM 2183 N N . THR A 1 291 ? -7.927 2.733 20.888 1.00 93.38 291 THR A N 1
ATOM 2184 C CA . THR A 1 291 ? -8.636 1.530 21.350 1.00 93.38 291 THR A CA 1
ATOM 2185 C C . THR A 1 291 ? -8.473 0.421 20.325 1.00 93.38 291 THR A C 1
ATOM 2187 O O . THR A 1 291 ? -8.564 0.665 19.126 1.00 93.38 291 THR A O 1
ATOM 2190 N N . THR A 1 292 ? -8.222 -0.794 20.805 1.00 96.38 292 THR A N 1
ATOM 2191 C CA . THR A 1 292 ? -8.165 -1.994 19.971 1.00 96.38 292 THR A CA 1
ATOM 2192 C C . THR A 1 292 ? -9.444 -2.785 20.170 1.00 96.38 292 THR A C 1
ATOM 2194 O O . THR A 1 292 ? -9.704 -3.266 21.272 1.00 96.38 292 THR A O 1
ATOM 2197 N N . LEU A 1 293 ? -10.232 -2.898 19.105 1.00 96.88 293 LEU A N 1
ATOM 2198 C CA . LEU A 1 293 ? -11.460 -3.678 19.085 1.00 96.88 293 LEU A CA 1
ATOM 2199 C C . LEU A 1 293 ? -11.153 -5.152 18.825 1.00 96.88 293 LEU A C 1
ATOM 2201 O O . LEU A 1 293 ? -10.139 -5.518 18.228 1.00 96.88 293 LEU A O 1
ATOM 2205 N N . THR A 1 294 ? -12.059 -6.006 19.261 1.00 95.75 294 THR A N 1
ATOM 2206 C CA . THR A 1 294 ? -12.021 -7.448 19.031 1.00 95.75 294 THR A CA 1
ATOM 2207 C C . THR A 1 294 ? -13.383 -7.918 18.545 1.00 95.75 294 THR A C 1
ATOM 2209 O O . THR A 1 294 ? -14.345 -7.156 18.499 1.00 95.75 294 THR A O 1
ATOM 2212 N N . GLU A 1 295 ? -13.507 -9.194 18.194 1.00 93.38 295 GLU A N 1
ATOM 2213 C CA . GLU A 1 295 ? -14.794 -9.738 17.745 1.00 93.38 295 GLU A CA 1
ATOM 2214 C C . GLU A 1 295 ? -15.915 -9.637 18.784 1.00 93.38 295 GLU A C 1
ATOM 2216 O O . GLU A 1 295 ? -17.078 -9.624 18.396 1.00 93.38 295 GLU A O 1
ATOM 2221 N N . SER A 1 296 ? -15.604 -9.539 20.085 1.00 93.81 296 SER A N 1
ATOM 2222 C CA . SER A 1 296 ? -16.637 -9.350 21.113 1.00 93.81 296 SER A CA 1
ATOM 2223 C C . SER A 1 296 ? -17.291 -7.970 21.075 1.00 93.81 296 SER A C 1
ATOM 2225 O O . SER A 1 296 ? -18.351 -7.792 21.669 1.00 93.81 296 SER A O 1
ATOM 2227 N N . ASP A 1 297 ? -16.666 -7.006 20.397 1.00 94.50 297 ASP A N 1
ATOM 2228 C CA . ASP A 1 297 ? -17.185 -5.648 20.224 1.00 94.50 297 ASP A CA 1
ATOM 2229 C C . ASP A 1 297 ? -18.066 -5.518 18.965 1.00 94.50 297 ASP A C 1
ATOM 2231 O O . ASP A 1 297 ? -18.689 -4.476 18.735 1.00 94.50 297 ASP A O 1
ATOM 2235 N N . LEU A 1 298 ? -18.118 -6.575 18.145 1.00 95.00 298 LEU A N 1
ATOM 2236 C CA . LEU A 1 298 ? -18.818 -6.623 16.865 1.00 95.00 298 LEU A CA 1
ATOM 2237 C C . LEU A 1 298 ? -20.067 -7.506 16.936 1.00 95.00 298 LEU A C 1
ATOM 2239 O O . LEU A 1 298 ? -20.150 -8.455 17.716 1.00 95.00 298 LEU A O 1
ATOM 2243 N N . VAL A 1 299 ? -21.034 -7.215 16.068 1.00 95.19 299 VAL A N 1
ATOM 2244 C CA . VAL A 1 299 ? -22.243 -8.032 15.901 1.00 95.19 299 VAL A CA 1
ATOM 2245 C C . VAL A 1 299 ? -21.996 -9.145 14.883 1.00 95.19 299 VAL A C 1
ATOM 2247 O O . VAL A 1 299 ? -21.577 -8.872 13.760 1.00 95.19 299 VAL A O 1
ATOM 2250 N N . ASP A 1 300 ? -22.293 -10.389 15.253 1.00 94.19 300 ASP A N 1
ATOM 2251 C CA . ASP A 1 300 ? -22.341 -11.506 14.304 1.00 94.19 300 ASP A CA 1
ATOM 2252 C C . ASP A 1 300 ? -23.617 -11.409 13.457 1.00 94.19 300 ASP A C 1
ATOM 2254 O O . ASP A 1 300 ? -24.727 -11.513 13.985 1.00 94.19 300 ASP A O 1
ATOM 2258 N N . VAL A 1 301 ? -23.454 -11.198 12.152 1.00 94.44 301 VAL A N 1
ATOM 2259 C CA . VAL A 1 301 ? -24.549 -11.122 11.172 1.00 94.44 301 VAL A CA 1
ATOM 2260 C C . VAL A 1 301 ? -24.524 -12.300 10.195 1.00 94.44 301 VAL A C 1
ATOM 2262 O O . VAL A 1 301 ? -25.031 -12.200 9.082 1.00 94.44 301 VAL A O 1
ATOM 2265 N N . THR A 1 302 ? -23.922 -13.421 10.601 1.00 92.19 302 THR A N 1
ATOM 2266 C CA . THR A 1 302 ? -23.834 -14.639 9.780 1.00 92.19 302 THR A CA 1
ATOM 2267 C C . THR A 1 302 ? -25.196 -15.280 9.521 1.00 92.19 302 THR A C 1
ATOM 2269 O O . THR A 1 302 ? -25.436 -15.823 8.446 1.00 92.19 302 THR A O 1
ATOM 2272 N N . ASP A 1 303 ? -26.104 -15.212 10.494 1.00 91.50 303 ASP A N 1
ATOM 2273 C CA . ASP A 1 303 ? -27.481 -15.671 10.323 1.00 91.50 303 ASP A CA 1
ATOM 2274 C C . ASP A 1 303 ? -28.325 -14.562 9.675 1.00 91.50 303 ASP A C 1
ATOM 2276 O O . ASP A 1 303 ? -28.366 -13.438 10.174 1.00 91.50 303 ASP A O 1
ATOM 2280 N N . GLU A 1 304 ? -29.057 -14.877 8.604 1.00 85.00 304 GLU A N 1
ATOM 2281 C CA . GLU A 1 304 ? -30.002 -13.949 7.964 1.00 85.00 304 GLU A CA 1
ATOM 2282 C C . GLU A 1 304 ? -31.085 -13.441 8.935 1.00 85.00 304 GLU A C 1
ATOM 2284 O O . GLU A 1 304 ? -31.658 -12.370 8.729 1.00 85.00 304 GLU A O 1
ATOM 2289 N N . ALA A 1 305 ? -31.379 -14.200 9.996 1.00 88.50 305 ALA A N 1
ATOM 2290 C CA . ALA A 1 305 ? -32.313 -13.820 11.050 1.00 88.50 305 ALA A CA 1
ATOM 2291 C C . ALA A 1 305 ? -31.669 -13.004 12.189 1.00 88.50 305 ALA A C 1
ATOM 2293 O O . ALA A 1 305 ? -32.376 -12.623 13.131 1.00 88.50 305 ALA A O 1
ATOM 2294 N N . ALA A 1 306 ? -30.356 -12.751 12.142 1.00 87.62 306 ALA A N 1
ATOM 2295 C CA . ALA A 1 306 ? -29.664 -11.945 13.139 1.00 87.62 306 ALA A CA 1
ATOM 2296 C C . ALA A 1 306 ? -30.212 -10.511 13.172 1.00 87.62 306 ALA A C 1
ATOM 2298 O O . ALA A 1 306 ? -30.679 -9.954 12.175 1.00 87.62 306 ALA A O 1
ATOM 2299 N N . ALA A 1 307 ? -30.159 -9.893 14.352 1.00 84.06 307 ALA A N 1
ATOM 2300 C CA . ALA A 1 307 ? -30.517 -8.489 14.480 1.00 84.06 307 ALA A CA 1
ATOM 2301 C C . ALA A 1 307 ? -29.537 -7.628 13.672 1.00 84.06 307 ALA A C 1
ATOM 2303 O O . ALA A 1 307 ? -28.324 -7.822 13.746 1.00 84.06 307 ALA A O 1
ATOM 2304 N N . LEU A 1 308 ? -30.069 -6.655 12.928 1.00 87.06 308 LEU A N 1
ATOM 2305 C CA . LEU A 1 308 ? -29.238 -5.715 12.182 1.00 87.06 308 LEU A CA 1
ATOM 2306 C C . LEU A 1 308 ? -28.341 -4.913 13.143 1.00 87.06 308 LEU A C 1
ATOM 2308 O O . LEU A 1 308 ? -28.814 -4.495 14.206 1.00 87.06 308 LEU A O 1
ATOM 2312 N N . PRO A 1 309 ? -27.075 -4.662 12.774 1.00 89.38 309 PRO A N 1
ATOM 2313 C CA . PRO A 1 309 ? -26.161 -3.894 13.601 1.00 89.38 309 PRO A CA 1
ATOM 2314 C C . PRO A 1 309 ? -26.607 -2.430 13.675 1.00 89.38 309 PRO A C 1
ATOM 2316 O O . PRO A 1 309 ? -26.879 -1.787 12.662 1.00 89.38 309 PRO A O 1
ATOM 2319 N N . ASP A 1 310 ? -26.646 -1.890 14.890 1.00 90.00 310 ASP A N 1
ATOM 2320 C CA . ASP A 1 310 ? -26.889 -0.469 15.153 1.00 90.00 310 ASP A CA 1
ATOM 2321 C C . ASP A 1 310 ? -25.560 0.232 15.456 1.00 90.00 310 ASP A C 1
ATOM 2323 O O . ASP A 1 310 ? -25.033 0.113 16.561 1.00 90.00 310 ASP A O 1
ATOM 2327 N N . LEU A 1 311 ? -25.022 0.977 14.490 1.00 87.69 311 LEU A N 1
ATOM 2328 C CA . LEU A 1 311 ? -23.726 1.663 14.599 1.00 87.69 311 LEU A CA 1
ATOM 2329 C C . LEU A 1 311 ? -23.716 2.851 15.582 1.00 87.69 311 LEU A C 1
ATOM 2331 O O . LEU A 1 311 ? -22.666 3.470 15.794 1.00 87.69 311 LEU A O 1
ATOM 2335 N N . SER A 1 312 ? -24.855 3.183 16.202 1.00 85.94 312 SER A N 1
ATOM 2336 C CA . SER A 1 312 ? -24.895 4.122 17.330 1.00 85.94 312 SER A CA 1
ATOM 2337 C C . SER A 1 312 ? -24.433 3.483 18.646 1.00 85.94 312 SER A C 1
ATOM 2339 O O . SER A 1 312 ? -23.965 4.191 19.537 1.00 85.94 312 SER A O 1
ATOM 2341 N N . THR A 1 313 ? -24.517 2.153 18.756 1.00 87.06 313 THR A N 1
ATOM 2342 C CA . THR A 1 313 ? -24.196 1.391 19.974 1.00 87.06 313 THR A CA 1
ATOM 2343 C C . THR A 1 313 ? -23.151 0.299 19.751 1.00 87.06 313 THR A C 1
ATOM 2345 O O . THR A 1 313 ? -22.370 0.012 20.657 1.00 87.06 313 THR A O 1
ATOM 2348 N N . HIS A 1 314 ? -23.093 -0.275 18.552 1.00 92.06 314 HIS A N 1
ATOM 2349 C CA . HIS A 1 314 ? -22.146 -1.318 18.166 1.00 92.06 314 HIS A CA 1
ATOM 2350 C C . HIS A 1 314 ? -20.916 -0.731 17.467 1.00 92.06 314 HIS A C 1
ATOM 2352 O O . HIS A 1 314 ? -20.998 0.302 16.799 1.00 92.06 314 HIS A O 1
ATOM 2358 N N . GLN A 1 315 ? -19.780 -1.426 17.579 1.00 94.88 315 GLN A N 1
ATOM 2359 C CA . GLN A 1 315 ? -18.508 -1.013 16.970 1.00 94.88 315 GLN A CA 1
ATOM 2360 C C . GLN A 1 315 ? -18.270 -1.637 15.588 1.00 94.88 315 GLN A C 1
ATOM 2362 O O . GLN A 1 315 ? -17.175 -1.549 15.040 1.00 94.88 315 GLN A O 1
ATOM 2367 N N . GLY A 1 316 ? -19.297 -2.269 15.015 1.00 95.44 316 GLY A N 1
ATOM 2368 C CA . GLY A 1 316 ? -19.240 -2.909 13.708 1.00 95.44 316 GLY A CA 1
ATOM 2369 C C . GLY A 1 316 ? -19.903 -4.283 13.702 1.00 95.44 316 GLY A C 1
ATOM 2370 O O . GLY A 1 316 ? -20.714 -4.603 14.576 1.00 95.44 316 GLY A O 1
ATOM 2371 N N . TRP A 1 317 ? -19.575 -5.089 12.699 1.00 95.50 317 TRP A N 1
ATOM 2372 C CA . TRP A 1 317 ? -20.166 -6.406 12.473 1.00 95.50 317 TRP A CA 1
ATOM 2373 C C . TRP A 1 317 ? -19.207 -7.347 11.740 1.00 95.50 317 TRP A C 1
ATOM 2375 O O . TRP A 1 317 ? -18.200 -6.913 11.178 1.00 95.50 317 TRP A O 1
ATOM 2385 N N . TYR A 1 318 ? -19.521 -8.641 11.735 1.00 95.00 318 TYR A N 1
ATOM 2386 C CA . TYR A 1 318 ? -18.836 -9.629 10.905 1.00 95.00 318 TYR A CA 1
ATOM 2387 C C . TYR A 1 318 ? -19.786 -10.694 10.355 1.00 95.00 318 TYR A C 1
ATOM 2389 O O . TYR A 1 318 ? -20.833 -10.964 10.938 1.00 95.00 318 TYR A O 1
ATOM 2397 N N . ILE A 1 319 ? -19.387 -11.311 9.245 1.00 92.94 319 ILE A N 1
ATOM 2398 C CA . ILE A 1 319 ? -20.058 -12.451 8.609 1.00 92.94 319 ILE A CA 1
ATOM 2399 C C . ILE A 1 319 ? -19.035 -13.544 8.286 1.00 92.94 319 ILE A C 1
ATOM 2401 O O . ILE A 1 319 ? -17.875 -13.236 7.983 1.00 92.94 319 ILE A O 1
ATOM 2405 N N . GLN A 1 320 ? -19.463 -14.806 8.370 1.00 86.69 320 GLN A N 1
ATOM 2406 C CA . GLN A 1 320 ? -18.665 -16.000 8.083 1.00 86.69 320 GLN A CA 1
ATOM 2407 C C . GLN A 1 320 ? -19.319 -16.902 7.031 1.00 86.69 320 GLN A C 1
ATOM 2409 O O . GLN A 1 320 ? -20.553 -17.075 7.086 1.00 86.69 320 GLN A O 1
#

Sequence (320 aa):
VVFFGANDGMLHAVYDTEDLSDPDNGKELWAFIPPDQLPRLKDIIEGSDHEHFVDSSPKAYIGDEDNDGDIGAGETAILICGERKGGTSYFALNIADPASPSVLWMIDQSDIAELGQTWSEPQFGLVKTSDADATGTAVFFIGGGYSSDNSSGKAVIAINVSTGAVVKKFSGVAGMDYSFPSSVTLLDTDSNGFVDKVYVGDVGGQMWRFGKFTDSGGNPLDFPDADENITNWTAQIIFNSTNARRFFYPPSVALETGYDLVLMGTGNREDACGAGSSDRIYCVKDTHAATTLTESDLVDVTDEAAALPDLSTHQGWYIQ

Secondary structure (DSSP, 8-state):
-EEEE-TTS-EEEE---S-TT-TTTT-EEEEE--TTTGGGTTHHHH-SS----S-SPPEEEEE-SS-SSS--TT-EEEEEEE-BTT-S-EEEEE-SSTTS-EEEEEE-TTT-TT--BB-S--EEEEEBSSTT-SS-EEEEEEE-BB-TTSSS--EEEEEETTT--EEEEEES-TT--S-B-SPPEEE-SSSSSB--EEEEE-TTSEEEEEE--B-TTSPBPPTT----BTTT-EEEEEEE-GGG----SPPEEEEETTEEEEEEE---GGGTT-TT----EEEEEE-SSS--EEGGGSEE--STTSPPP-TTT--EEEE-

Foldseek 3Di:
DDWFDDQLQWIWDADDDPPPPPPRHRPTLDIDHPPVSVVVSVCVVVPPDRAFHFHWHKDKDWQDPPPPPALDDPIWIKIWGFRQRNFQKIWIWTCSPVNDIDTQDMDGCVNPVQADRQLAHWDWAFFAQDPPDPPTFIWTKTQSADDPVLPHSLKIFTAGRRHRHTSDIDHPPPPSSFHFSEYKDFDDFVPPRATAWIWGWTQQQWIKIKHAQADPVRHGHDPPDTDRNSVPIDMAGAEHEPPRFGFNYYWDWDDDVQWIWTWGKGADPVCRVDPPDPIKIWIFTGNVDRDYDYQVQAAEPQDVPGDDDDVVRGGTYMHD

InterPro domains:
  IPR008707 PilY1, beta-propeller domain [PF05567] (2-241)
  IPR011047 Quinoprotein alcohol dehydrogenase-like superfamily [SSF50998] (2-270)